Protein AF-A0A952LXT9-F1 (afdb_monomer_lite)

Radius of gyration: 22.96 Å; chains: 1; bounding box: 45×47×70 Å

Sequence (296 aa):
MQIRIALYIFITFIIVAFASNQRNTTKKRQLVHEAIIAMAEEGEADDEIFTTYNDSLEVYFGPLEISLIKNYRKSYKKLKTDQDFQEFLRNANTLKSSIAGIFQKNATKLKEEQKSLYEVKWFNEITPGMEVKIVGDGDNYNLFFDYKTLNHKANKTMGNADDEYLKLLSICYDEKSYFPTWLRKINGKQFCSLLGTGKHYEILSQMDKALENGEVFNKEIHKVKSLVMSDILFARFYYKKIPSVIGELKDIQTKINLNDEEVKLLETRINYFNHDLTSPKIQFGLEELDVLLSSR

Foldseek 3Di:
DVVVVVVVVVVVVVVVVVVVVVVVVVVVVVVLVVVLVVLLPDDDDQDVLCVVCVVLCVVQHDPSLSSLLSSLLVLLVVAAAPLSLLVSVVSVVSSQVVCQVSCLVVLVVCVVVVHDPVS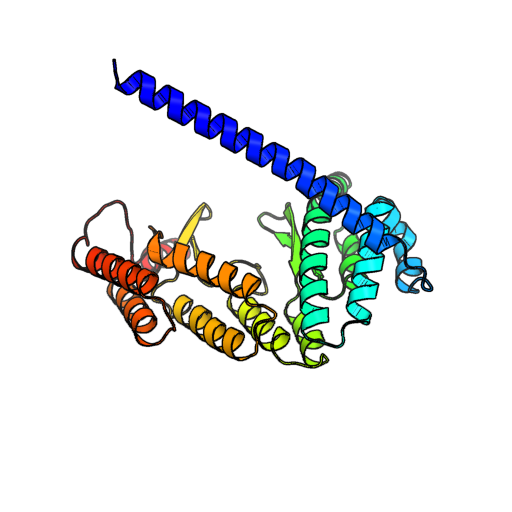CQSVCVSRPQKDWDADDPRRHIHIDGQLVRSLVSNVRHPFCLSNLVSVLLPLQAPNPHRHGPQWDDDPNPDIAGQQLVCSLVVNLVSLVVSVVRDCSCVVVSVVVVCVSLCNLQPGQEYQADLVSNLVNLVCCLPPGDDDPVSNVSSVVSSVCSVPCVPPPRHYHNCPVVVVVVVVD

Structure (mmCIF, N/CA/C/O backbone):
data_AF-A0A952LXT9-F1
#
_entry.id   AF-A0A952LXT9-F1
#
loop_
_atom_site.group_PDB
_atom_site.id
_atom_site.type_symbol
_atom_site.label_atom_id
_atom_site.label_alt_id
_atom_site.label_comp_id
_atom_site.label_asym_id
_atom_site.label_entity_id
_atom_site.label_seq_id
_atom_site.pdbx_PDB_ins_code
_atom_site.Cartn_x
_atom_site.Cartn_y
_atom_site.Cartn_z
_atom_site.occupancy
_atom_site.B_iso_or_equiv
_atom_site.auth_seq_id
_atom_site.auth_comp_id
_atom_site.auth_asym_id
_atom_site.auth_atom_id
_atom_site.pdbx_PDB_model_num
ATOM 1 N N . MET A 1 1 ? 23.219 -13.063 41.336 1.00 46.97 1 MET A N 1
ATOM 2 C CA . MET A 1 1 ? 23.976 -13.860 40.338 1.00 46.97 1 MET A CA 1
ATOM 3 C C . MET A 1 1 ? 23.116 -14.294 39.142 1.00 46.97 1 MET A C 1
ATOM 5 O O . MET A 1 1 ? 23.587 -14.190 38.020 1.00 46.97 1 MET A O 1
ATOM 9 N N . GLN A 1 2 ? 21.848 -14.679 39.338 1.00 44.12 2 GLN A N 1
ATOM 10 C CA . GLN A 1 2 ? 20.957 -15.162 38.263 1.00 44.12 2 GLN A CA 1
ATOM 11 C C . GLN A 1 2 ? 20.557 -14.113 37.198 1.00 44.12 2 GLN A C 1
ATOM 13 O O . GLN A 1 2 ? 20.409 -14.458 36.032 1.00 44.12 2 GLN A O 1
ATOM 18 N N . ILE A 1 3 ? 20.483 -12.822 37.547 1.00 41.97 3 ILE A N 1
ATOM 19 C CA . ILE A 1 3 ? 20.097 -11.750 36.600 1.00 41.97 3 ILE A CA 1
ATOM 20 C C . ILE A 1 3 ? 21.158 -11.519 35.508 1.00 41.97 3 ILE A C 1
ATOM 22 O O . ILE A 1 3 ? 20.823 -11.216 34.366 1.00 41.97 3 ILE A O 1
ATOM 26 N N . ARG A 1 4 ? 22.447 -11.715 35.820 1.00 35.94 4 ARG A N 1
ATOM 27 C CA . ARG A 1 4 ? 23.527 -11.539 34.835 1.00 35.94 4 ARG A CA 1
ATOM 28 C C . ARG A 1 4 ? 23.524 -12.657 33.789 1.00 35.94 4 ARG A C 1
ATOM 30 O O . ARG A 1 4 ? 23.747 -12.379 32.620 1.00 35.94 4 ARG A O 1
ATOM 37 N N . ILE A 1 5 ? 23.192 -13.887 34.184 1.00 44.72 5 ILE A N 1
ATOM 38 C CA . ILE A 1 5 ? 23.127 -15.046 33.279 1.00 44.72 5 ILE A CA 1
ATOM 39 C C . ILE A 1 5 ? 21.956 -14.902 32.290 1.00 44.72 5 ILE A C 1
ATOM 41 O O . ILE A 1 5 ? 22.136 -15.140 31.098 1.00 44.72 5 ILE A O 1
ATOM 45 N N . ALA A 1 6 ? 20.794 -14.413 32.741 1.00 37.84 6 ALA A N 1
ATOM 46 C CA . ALA A 1 6 ? 19.650 -14.140 31.863 1.00 37.84 6 ALA A CA 1
ATOM 47 C C . ALA A 1 6 ? 19.938 -13.029 30.830 1.00 37.84 6 ALA A C 1
ATOM 49 O O . ALA A 1 6 ? 19.543 -13.144 29.670 1.00 37.84 6 ALA A O 1
ATOM 50 N N . LEU A 1 7 ? 20.685 -11.987 31.222 1.00 33.44 7 LEU A N 1
ATOM 51 C CA . LEU A 1 7 ? 21.075 -10.894 30.326 1.00 33.44 7 LEU A CA 1
ATOM 52 C C . LEU A 1 7 ? 22.033 -11.370 29.218 1.00 33.44 7 LEU A C 1
ATOM 54 O O . LEU A 1 7 ? 21.863 -10.999 28.058 1.00 33.44 7 LEU A O 1
ATOM 58 N N . TYR A 1 8 ? 22.999 -12.235 29.548 1.00 38.16 8 TYR A N 1
ATOM 59 C CA . TYR A 1 8 ? 23.910 -12.809 28.553 1.00 38.16 8 TYR A CA 1
ATOM 60 C C . TYR A 1 8 ? 23.187 -13.740 27.572 1.00 38.16 8 TYR A C 1
ATOM 62 O O . TYR A 1 8 ? 23.453 -13.667 26.374 1.00 38.16 8 TYR A O 1
ATOM 70 N N . ILE A 1 9 ? 22.219 -14.546 28.022 1.00 42.75 9 ILE A N 1
ATOM 71 C CA . ILE A 1 9 ? 21.420 -15.405 27.128 1.00 42.75 9 ILE A CA 1
ATOM 72 C C . ILE A 1 9 ? 20.572 -14.559 26.164 1.00 42.75 9 ILE A C 1
ATOM 74 O O . ILE A 1 9 ? 20.536 -14.856 24.971 1.00 42.75 9 ILE A O 1
ATOM 78 N N . PHE A 1 10 ? 19.966 -13.466 26.639 1.00 36.50 10 PHE A N 1
ATOM 79 C CA . PHE A 1 10 ? 19.161 -12.561 25.810 1.00 36.50 10 PHE A CA 1
ATOM 80 C C . PHE A 1 10 ? 20.000 -11.817 24.757 1.00 36.50 10 PHE A C 1
ATOM 82 O O . PHE A 1 10 ? 19.618 -11.758 23.589 1.00 36.50 10 PHE A O 1
ATOM 89 N N . ILE A 1 11 ? 21.187 -11.325 25.131 1.00 40.81 11 ILE A N 1
ATOM 90 C CA . ILE A 1 11 ? 22.124 -10.683 24.193 1.00 40.81 11 ILE A CA 1
ATOM 91 C C . ILE A 1 11 ? 22.623 -11.692 23.149 1.00 40.81 11 ILE A C 1
ATOM 93 O O . ILE A 1 11 ? 22.692 -11.367 21.966 1.00 40.81 11 ILE A O 1
ATOM 97 N N . THR A 1 12 ? 22.901 -12.934 23.551 1.00 38.56 12 THR A N 1
ATOM 98 C CA . THR A 1 12 ? 23.334 -13.986 22.617 1.00 38.56 12 THR A CA 1
ATOM 99 C C . THR A 1 12 ? 22.206 -14.370 21.652 1.00 38.56 12 THR A C 1
ATOM 101 O O . THR A 1 12 ? 22.459 -14.528 20.461 1.00 38.56 12 THR A O 1
ATOM 104 N N . PHE A 1 13 ? 20.950 -14.418 22.114 1.00 39.53 13 PHE A N 1
ATOM 105 C CA . PHE A 1 13 ? 19.778 -14.615 21.252 1.00 39.53 13 PHE A CA 1
ATOM 106 C C . PHE A 1 13 ? 19.583 -13.465 20.260 1.00 39.53 13 PHE A C 1
ATOM 108 O O . PHE A 1 13 ? 19.289 -13.721 19.098 1.00 39.53 13 PHE A O 1
ATOM 115 N N . ILE A 1 14 ? 19.800 -12.212 20.676 1.00 37.03 14 ILE A N 1
ATOM 116 C CA . ILE A 1 14 ? 19.735 -11.047 19.782 1.00 37.03 14 ILE A CA 1
ATOM 117 C C . ILE A 1 14 ? 20.859 -11.096 18.747 1.00 37.03 14 ILE A C 1
ATOM 119 O O . ILE A 1 14 ? 20.594 -10.867 17.573 1.00 37.03 14 ILE A O 1
ATOM 123 N N . ILE A 1 15 ? 22.089 -11.441 19.135 1.00 36.94 15 ILE A N 1
ATOM 124 C CA . ILE A 1 15 ? 23.226 -11.537 18.206 1.00 36.94 15 ILE A CA 1
ATOM 125 C C . ILE A 1 15 ? 23.024 -12.690 17.215 1.00 36.94 15 ILE A C 1
ATOM 127 O O . ILE A 1 15 ? 23.250 -12.511 16.021 1.00 36.94 15 ILE A O 1
ATOM 131 N N . VAL A 1 16 ? 22.535 -13.849 17.668 1.00 36.00 16 VAL A N 1
ATOM 132 C CA . VAL A 1 16 ? 22.219 -14.992 16.797 1.00 36.00 16 VAL A CA 1
ATOM 133 C C . VAL A 1 16 ? 21.012 -14.692 15.904 1.00 36.00 16 VAL A C 1
ATOM 135 O O . VAL A 1 16 ? 21.048 -15.027 14.723 1.00 36.00 16 VAL A O 1
ATOM 138 N N . ALA A 1 17 ? 19.981 -14.001 16.399 1.00 32.81 17 ALA A N 1
ATOM 139 C CA . ALA A 1 17 ? 18.846 -13.550 15.594 1.00 32.81 17 ALA A CA 1
ATOM 140 C C . ALA A 1 17 ? 19.260 -12.485 14.567 1.00 32.81 17 ALA A C 1
ATOM 142 O O . ALA A 1 17 ? 18.810 -12.538 13.428 1.00 32.81 17 ALA A O 1
ATOM 143 N N . PHE A 1 18 ? 20.165 -11.568 14.919 1.00 31.03 18 PHE A N 1
ATOM 144 C CA . PHE A 1 18 ? 20.691 -10.541 14.019 1.00 31.03 18 PHE A CA 1
ATOM 145 C C . PHE A 1 18 ? 21.620 -11.143 12.953 1.00 31.03 18 PHE A C 1
ATOM 147 O O . PHE A 1 18 ? 21.490 -10.820 11.774 1.00 31.03 18 PHE A O 1
ATOM 154 N N . ALA A 1 19 ? 22.486 -12.091 13.326 1.00 35.88 19 ALA A N 1
ATOM 155 C CA . ALA A 1 19 ? 23.343 -12.836 12.400 1.00 35.88 19 ALA A CA 1
ATOM 156 C C . ALA A 1 19 ? 22.542 -13.797 11.499 1.00 35.88 19 ALA A C 1
ATOM 158 O O . ALA A 1 19 ? 22.846 -13.936 10.312 1.00 35.88 19 ALA A O 1
ATOM 159 N N . SER A 1 20 ? 21.487 -14.421 12.034 1.00 35.03 20 SER A N 1
ATOM 160 C CA . SER A 1 20 ? 20.518 -15.220 11.276 1.00 35.03 20 SER A CA 1
ATOM 161 C C . SER A 1 20 ? 19.749 -14.345 10.287 1.00 35.03 20 SER A C 1
ATOM 163 O O . SER A 1 20 ? 19.680 -14.686 9.109 1.00 35.03 20 SER A O 1
ATOM 165 N N . ASN A 1 21 ? 19.278 -13.168 10.712 1.00 35.00 21 ASN A N 1
ATOM 166 C CA . ASN A 1 21 ? 18.593 -12.205 9.852 1.00 35.00 21 ASN A CA 1
ATOM 167 C C . ASN A 1 21 ? 19.523 -11.677 8.743 1.00 35.00 21 ASN A C 1
ATOM 169 O O . ASN A 1 21 ? 19.118 -11.635 7.586 1.00 35.00 21 ASN A O 1
ATOM 173 N N . GLN A 1 22 ? 20.798 -11.389 9.039 1.00 42.12 22 GLN A N 1
ATOM 174 C CA . GLN A 1 22 ? 21.780 -11.005 8.016 1.00 42.12 22 GLN A CA 1
ATOM 175 C C . GLN A 1 22 ? 22.090 -12.137 7.023 1.00 42.12 22 GLN A C 1
ATOM 177 O O . GLN A 1 22 ? 22.068 -11.905 5.813 1.00 42.12 22 GLN A O 1
ATOM 182 N N . ARG A 1 23 ? 22.291 -13.382 7.476 1.00 42.00 23 ARG A N 1
ATOM 183 C CA . ARG A 1 23 ? 22.430 -14.536 6.561 1.00 42.00 23 ARG A CA 1
ATOM 184 C C . ARG A 1 23 ? 21.179 -14.753 5.711 1.00 42.00 23 ARG A C 1
ATOM 186 O O . ARG A 1 23 ? 21.299 -15.103 4.536 1.00 42.00 23 ARG A O 1
ATOM 193 N N . ASN A 1 24 ? 19.999 -14.494 6.274 1.00 51.81 24 ASN A N 1
ATOM 194 C CA . ASN A 1 24 ? 18.741 -14.525 5.539 1.00 51.81 24 ASN A CA 1
ATOM 195 C C . ASN A 1 24 ? 18.679 -13.401 4.497 1.00 51.81 24 ASN A C 1
ATOM 197 O O . ASN A 1 24 ? 18.196 -13.635 3.398 1.00 51.81 24 ASN A O 1
ATOM 201 N N . THR A 1 25 ? 19.233 -12.212 4.768 1.00 51.53 25 THR A N 1
ATOM 202 C CA . THR A 1 25 ? 19.305 -11.137 3.763 1.00 51.53 25 THR A CA 1
ATOM 203 C C . THR A 1 25 ? 20.234 -11.462 2.601 1.00 51.53 25 THR A C 1
ATOM 205 O O . THR A 1 25 ? 19.871 -11.161 1.470 1.00 51.53 25 THR A O 1
ATOM 208 N N . THR A 1 26 ? 21.379 -12.114 2.822 1.00 46.88 26 THR A N 1
ATOM 209 C CA . THR A 1 26 ? 22.295 -12.480 1.727 1.00 46.88 26 THR A CA 1
ATOM 210 C C . THR A 1 26 ? 21.723 -13.606 0.874 1.00 46.88 26 THR A C 1
ATOM 212 O O . THR A 1 26 ? 21.707 -13.479 -0.343 1.00 46.88 26 THR A O 1
ATOM 215 N N . LYS A 1 27 ? 21.154 -14.655 1.489 1.00 47.72 27 LYS A N 1
ATOM 216 C CA . LYS A 1 27 ? 20.441 -15.711 0.747 1.00 47.72 27 LYS A CA 1
ATOM 217 C C . LYS A 1 27 ? 19.207 -15.180 0.027 1.00 47.72 27 LYS A C 1
ATOM 219 O O . LYS A 1 27 ? 18.962 -15.558 -1.107 1.00 47.72 27 LYS A O 1
ATOM 224 N N . LYS A 1 28 ? 18.451 -14.270 0.646 1.00 49.84 28 LYS A N 1
ATOM 225 C CA . LYS A 1 28 ? 17.305 -13.616 0.006 1.00 49.84 28 LYS A CA 1
ATOM 226 C C . LYS A 1 28 ? 17.749 -12.729 -1.152 1.00 49.84 28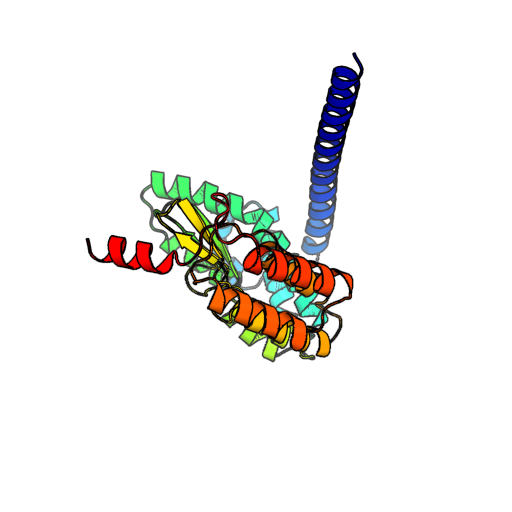 LYS A C 1
ATOM 228 O O . LYS A 1 28 ? 17.108 -12.767 -2.185 1.00 49.84 28 LYS A O 1
ATOM 233 N N . ARG A 1 29 ? 18.849 -11.979 -1.018 1.00 50.41 29 ARG A N 1
ATOM 234 C CA . ARG A 1 29 ? 19.450 -11.213 -2.122 1.00 50.41 29 ARG A CA 1
ATOM 235 C C . ARG A 1 29 ? 19.942 -12.126 -3.238 1.00 50.41 29 ARG A C 1
ATOM 237 O O . ARG A 1 29 ? 19.728 -11.787 -4.386 1.00 50.41 29 ARG A O 1
ATOM 244 N N . GLN A 1 30 ? 20.540 -13.268 -2.908 1.00 49.28 30 GLN A N 1
ATOM 245 C CA . GLN A 1 30 ? 21.018 -14.243 -3.884 1.00 49.28 30 GLN A CA 1
ATOM 246 C C . GLN A 1 30 ? 19.863 -14.929 -4.624 1.00 49.28 30 GLN A C 1
ATOM 248 O O . GLN A 1 30 ? 19.880 -14.968 -5.841 1.00 49.28 30 GLN A O 1
ATOM 253 N N . LEU A 1 31 ? 18.817 -15.371 -3.924 1.00 50.62 31 LEU A N 1
ATOM 254 C CA . LEU A 1 31 ? 17.615 -15.938 -4.548 1.00 50.62 31 LEU A CA 1
ATOM 255 C C . LEU A 1 31 ? 16.844 -14.896 -5.365 1.00 50.62 31 LEU A C 1
ATOM 257 O O . LEU A 1 31 ? 16.333 -15.204 -6.434 1.00 50.62 31 LEU A O 1
ATOM 261 N N . VAL A 1 32 ? 16.781 -13.651 -4.881 1.00 53.75 32 VAL A N 1
ATOM 262 C CA . VAL A 1 32 ? 16.247 -12.523 -5.652 1.00 53.75 32 VAL A CA 1
ATOM 263 C C . VAL A 1 32 ? 17.102 -12.298 -6.896 1.00 53.75 32 VAL A C 1
ATOM 265 O O . VAL A 1 32 ? 16.538 -12.143 -7.962 1.00 53.75 32 VAL A O 1
ATOM 268 N N . HIS A 1 33 ? 18.431 -12.351 -6.793 1.00 56.03 33 HIS A N 1
ATOM 269 C CA . HIS A 1 33 ? 19.357 -12.206 -7.917 1.00 56.03 33 HIS A CA 1
ATOM 270 C C . HIS A 1 33 ? 19.239 -13.347 -8.942 1.00 56.03 33 HIS A C 1
ATOM 272 O O . HIS A 1 33 ? 19.196 -13.080 -10.135 1.00 56.03 33 HIS A O 1
ATOM 278 N N . GLU A 1 34 ? 19.111 -14.598 -8.501 1.00 54.81 34 GLU A N 1
ATOM 279 C CA . GLU A 1 34 ? 18.914 -15.769 -9.367 1.00 54.81 34 GLU A CA 1
ATOM 280 C C . GLU A 1 34 ? 17.546 -15.727 -10.073 1.00 54.81 34 GLU A C 1
ATOM 282 O O . GLU A 1 34 ? 17.471 -15.957 -11.277 1.00 54.81 34 GLU A O 1
ATOM 287 N N . ALA A 1 35 ? 16.475 -15.339 -9.369 1.00 55.59 35 ALA A N 1
ATOM 288 C CA . ALA A 1 35 ? 15.163 -15.110 -9.980 1.00 55.59 35 ALA A CA 1
ATOM 289 C C . ALA A 1 35 ? 15.186 -13.934 -10.977 1.00 55.59 35 ALA A C 1
ATOM 291 O O . ALA A 1 35 ? 14.586 -14.007 -12.043 1.00 55.59 35 ALA A O 1
ATOM 292 N N . ILE A 1 36 ? 15.926 -12.871 -10.655 1.00 56.59 36 ILE A N 1
ATOM 293 C CA . ILE A 1 36 ? 16.160 -11.698 -11.510 1.00 56.59 36 ILE A CA 1
ATOM 294 C C . ILE A 1 36 ? 16.874 -12.084 -12.815 1.00 56.59 36 ILE A C 1
ATOM 296 O O . ILE A 1 36 ? 16.493 -11.590 -13.874 1.00 56.59 36 ILE A O 1
ATOM 300 N N . ILE A 1 37 ? 17.876 -12.968 -12.745 1.00 57.84 37 ILE A N 1
ATOM 301 C CA . ILE A 1 37 ? 18.597 -13.480 -13.919 1.00 57.84 37 ILE A CA 1
ATOM 302 C C . ILE A 1 37 ? 17.664 -14.341 -14.774 1.00 57.84 37 ILE A C 1
ATOM 304 O O . ILE A 1 37 ? 17.574 -14.115 -15.974 1.00 57.84 37 ILE A O 1
ATOM 308 N N . ALA A 1 38 ? 16.894 -15.248 -14.167 1.00 57.50 38 ALA A N 1
ATOM 309 C CA . ALA A 1 38 ? 15.938 -16.080 -14.901 1.00 57.50 38 ALA A CA 1
ATOM 310 C C . ALA A 1 38 ? 14.864 -15.251 -15.634 1.00 57.50 38 ALA A C 1
ATOM 312 O O . ALA A 1 38 ? 14.446 -15.605 -16.732 1.00 57.50 38 ALA A O 1
ATOM 313 N N . MET A 1 39 ? 14.443 -14.114 -15.066 1.00 54.22 39 MET A N 1
ATOM 314 C CA . MET A 1 39 ? 13.513 -13.197 -15.734 1.00 54.22 39 MET A CA 1
ATOM 315 C C . MET A 1 39 ? 14.140 -12.496 -16.953 1.00 54.22 39 MET A C 1
ATOM 317 O O . MET A 1 39 ? 13.410 -12.114 -17.861 1.00 54.22 39 MET A O 1
ATOM 321 N N . ALA A 1 40 ? 15.461 -12.276 -16.973 1.00 55.75 40 ALA A N 1
ATOM 322 C CA . ALA A 1 40 ? 16.197 -11.529 -18.004 1.00 55.75 40 ALA A CA 1
ATOM 323 C C . ALA A 1 40 ? 16.429 -12.288 -19.320 1.00 55.75 40 ALA A C 1
ATOM 325 O O . ALA A 1 40 ? 16.759 -11.660 -20.323 1.00 55.75 40 ALA A O 1
ATOM 326 N N . GLU A 1 41 ? 16.246 -13.608 -19.345 1.00 56.00 41 GLU A N 1
ATOM 327 C CA . GLU A 1 41 ? 16.695 -14.454 -20.461 1.00 56.00 41 GLU A CA 1
ATOM 328 C C . GLU A 1 41 ? 15.661 -14.677 -21.586 1.00 56.00 41 GLU A C 1
ATOM 330 O O . GLU A 1 41 ? 15.957 -15.359 -22.566 1.00 56.00 41 GLU A O 1
ATOM 335 N N . GLU A 1 42 ? 14.462 -14.083 -21.536 1.00 53.84 42 GLU A N 1
ATOM 336 C CA . GLU A 1 42 ? 13.468 -14.275 -22.604 1.00 53.84 42 GLU A CA 1
ATOM 337 C C . GLU A 1 42 ? 13.520 -13.202 -23.708 1.00 53.84 42 GLU A C 1
ATOM 339 O O . GLU A 1 42 ? 12.890 -12.142 -23.598 1.00 53.84 42 GLU A O 1
ATOM 344 N N . GLY A 1 43 ? 14.177 -13.535 -24.823 1.00 54.22 43 GLY A N 1
ATOM 345 C CA . GLY A 1 43 ? 14.253 -12.716 -26.037 1.00 54.22 43 GLY A CA 1
ATOM 346 C C . GLY A 1 43 ? 12.906 -12.504 -26.746 1.00 54.22 43 GLY A C 1
ATOM 347 O O . GLY A 1 43 ? 12.377 -13.399 -27.399 1.00 54.22 43 GLY A O 1
ATOM 348 N N . GLU A 1 44 ? 12.386 -11.282 -26.664 1.00 55.25 44 GLU A N 1
ATOM 349 C CA . GLU A 1 44 ? 11.412 -10.691 -27.592 1.00 55.25 44 GLU A CA 1
ATOM 350 C C . GLU A 1 44 ? 12.012 -9.383 -28.139 1.00 55.25 44 GLU A C 1
ATOM 352 O O . GLU A 1 44 ? 12.968 -8.856 -27.568 1.00 55.25 44 GLU A O 1
ATOM 357 N N . ALA A 1 45 ? 11.480 -8.868 -29.254 1.00 59.31 45 ALA A N 1
ATOM 358 C CA . ALA A 1 45 ? 11.941 -7.609 -29.839 1.00 59.31 45 ALA A CA 1
ATOM 359 C C . ALA A 1 45 ? 11.829 -6.453 -28.828 1.00 59.31 45 ALA A C 1
ATOM 361 O O . ALA A 1 45 ? 10.799 -6.304 -28.163 1.00 59.31 45 ALA A O 1
ATOM 362 N N . ASP A 1 46 ? 12.890 -5.649 -28.723 1.00 65.06 46 ASP A N 1
ATOM 363 C CA . ASP A 1 46 ? 12.940 -4.505 -27.815 1.00 65.06 46 ASP A CA 1
ATOM 364 C C . ASP A 1 46 ? 11.823 -3.507 -28.159 1.00 65.06 46 ASP A C 1
ATOM 366 O O . ASP A 1 46 ? 11.652 -3.100 -29.308 1.00 65.06 46 ASP A O 1
ATOM 370 N N . ASP A 1 47 ? 11.040 -3.126 -27.148 1.00 81.62 47 ASP A N 1
ATOM 371 C CA . ASP A 1 47 ? 10.052 -2.054 -27.262 1.00 81.62 47 ASP A CA 1
ATOM 372 C C . ASP A 1 47 ? 10.758 -0.758 -27.688 1.00 81.62 47 ASP A C 1
ATOM 374 O O . ASP A 1 47 ? 11.735 -0.369 -27.047 1.00 81.62 47 ASP A O 1
ATOM 378 N N . GLU A 1 48 ? 10.257 -0.085 -28.731 1.00 88.12 48 GLU A N 1
ATOM 379 C CA . GLU A 1 48 ? 10.841 1.148 -29.291 1.00 88.12 48 GLU A CA 1
ATOM 380 C C . GLU A 1 48 ? 11.126 2.211 -28.221 1.00 88.12 48 GLU A C 1
ATOM 382 O O . GLU A 1 48 ? 12.091 2.971 -28.331 1.00 88.12 48 GLU A O 1
ATOM 387 N N . ILE A 1 49 ? 10.343 2.224 -27.136 1.00 90.50 49 ILE A N 1
ATOM 388 C CA . ILE A 1 49 ? 10.548 3.139 -26.012 1.00 90.50 49 ILE A CA 1
ATOM 389 C C . ILE A 1 49 ? 11.930 2.982 -25.354 1.00 90.50 49 ILE A C 1
ATOM 391 O O . ILE A 1 49 ? 12.496 3.954 -24.857 1.00 90.50 49 ILE A O 1
ATOM 395 N N . PHE A 1 50 ? 12.500 1.772 -25.353 1.00 90.44 50 PHE A N 1
ATOM 396 C CA . PHE A 1 50 ? 13.834 1.522 -24.808 1.00 90.44 50 PHE A CA 1
ATOM 397 C C . PHE A 1 50 ? 14.923 2.055 -25.729 1.00 90.44 50 PHE A C 1
ATOM 399 O O . PHE A 1 50 ? 15.948 2.509 -25.234 1.00 90.44 50 PHE A O 1
ATOM 406 N N . THR A 1 51 ? 14.687 2.079 -27.042 1.00 89.56 51 THR A N 1
ATOM 407 C CA . THR A 1 51 ? 15.568 2.771 -27.987 1.00 89.56 51 THR A CA 1
ATOM 408 C C . THR A 1 51 ? 15.499 4.283 -27.781 1.00 89.56 51 THR A C 1
ATOM 410 O O . THR A 1 51 ? 16.535 4.938 -27.768 1.00 89.56 51 THR A O 1
ATOM 413 N N . THR A 1 52 ? 14.302 4.840 -27.550 1.00 91.94 52 THR A N 1
ATOM 414 C CA . THR A 1 52 ? 14.124 6.280 -27.284 1.00 91.94 52 THR A CA 1
ATOM 415 C C . THR A 1 52 ? 14.872 6.746 -26.031 1.00 91.94 52 THR A C 1
ATOM 417 O O . THR A 1 52 ? 15.448 7.831 -26.037 1.00 91.94 52 THR A O 1
ATOM 420 N N . TYR A 1 53 ? 14.893 5.935 -24.969 1.00 91.50 53 TYR A N 1
ATOM 421 C CA . TYR A 1 53 ? 15.508 6.301 -23.688 1.00 91.50 53 TYR A CA 1
ATOM 422 C C . TYR A 1 53 ? 16.816 5.563 -23.380 1.00 91.50 53 TYR A C 1
ATOM 424 O O . TYR A 1 53 ? 17.224 5.537 -22.218 1.00 91.50 53 TYR A O 1
ATOM 432 N N . ASN A 1 54 ? 17.490 4.984 -24.381 1.00 90.31 54 ASN A N 1
ATOM 433 C CA . ASN A 1 54 ? 18.690 4.170 -24.156 1.00 90.31 54 ASN A CA 1
ATOM 434 C C . ASN A 1 54 ? 19.792 4.949 -23.422 1.00 90.31 54 ASN A C 1
ATOM 436 O O . ASN A 1 54 ? 20.281 4.501 -22.389 1.00 90.31 54 ASN A O 1
ATOM 440 N N . ASP A 1 55 ? 20.091 6.165 -23.883 1.00 88.00 55 ASP A N 1
ATOM 441 C CA . ASP A 1 55 ? 21.107 7.023 -23.263 1.00 88.00 55 ASP A CA 1
ATOM 442 C C . ASP A 1 55 ? 20.755 7.346 -21.803 1.00 88.00 55 ASP A C 1
ATOM 444 O O . ASP A 1 55 ? 21.613 7.344 -20.923 1.00 88.00 55 ASP A O 1
ATOM 448 N N . SER A 1 56 ? 19.470 7.576 -21.512 1.00 88.00 56 SER A N 1
ATOM 449 C CA . SER A 1 56 ? 19.013 7.835 -20.141 1.00 88.00 56 SER A CA 1
ATOM 450 C C . SER A 1 56 ? 19.091 6.578 -19.272 1.00 88.00 56 SER A C 1
ATOM 452 O O . SER A 1 56 ? 19.431 6.658 -18.096 1.00 88.00 56 SER A O 1
ATOM 454 N N . LEU A 1 57 ? 18.824 5.399 -19.830 1.00 89.12 57 LEU A N 1
ATOM 455 C CA . LEU A 1 57 ? 18.958 4.136 -19.111 1.00 89.12 57 LEU A CA 1
ATOM 456 C C . LEU A 1 57 ? 20.411 3.856 -18.735 1.00 89.12 57 LEU A C 1
ATOM 458 O O . LEU A 1 57 ? 20.681 3.596 -17.566 1.00 89.12 57 LEU A O 1
ATOM 462 N N . GLU A 1 58 ? 21.336 3.975 -19.684 1.00 89.19 58 GLU A N 1
ATOM 463 C CA . GLU A 1 58 ? 22.764 3.710 -19.468 1.00 89.19 58 GLU A CA 1
ATOM 464 C C . GLU A 1 58 ? 23.423 4.713 -18.509 1.00 89.19 58 GLU A C 1
ATOM 466 O O . GLU A 1 58 ? 24.355 4.363 -17.783 1.00 89.19 58 GLU A O 1
ATOM 471 N N . VAL A 1 59 ? 22.921 5.953 -18.447 1.00 84.50 59 VAL A N 1
ATOM 472 C CA . VAL A 1 59 ? 23.399 6.960 -17.485 1.00 84.50 59 VAL A CA 1
ATOM 473 C C . VAL A 1 59 ? 23.013 6.607 -16.046 1.00 84.50 59 VAL A C 1
ATOM 475 O O . VAL A 1 59 ? 23.797 6.851 -15.124 1.00 84.50 59 VAL A O 1
ATOM 478 N N . TYR A 1 60 ? 21.811 6.066 -15.829 1.00 84.06 60 TYR A N 1
ATOM 479 C CA . TYR A 1 60 ? 21.271 5.860 -14.483 1.00 84.06 60 TYR A CA 1
ATOM 480 C C . TYR A 1 60 ? 21.458 4.432 -13.964 1.00 84.06 60 TYR A C 1
ATOM 482 O O . TYR A 1 60 ? 21.590 4.254 -12.750 1.00 84.06 60 TYR A O 1
ATOM 490 N N . PHE A 1 61 ? 21.470 3.431 -14.843 1.00 88.44 61 PHE A N 1
ATOM 491 C CA . PHE A 1 61 ? 21.300 2.023 -14.495 1.00 88.44 61 PHE A CA 1
ATOM 492 C C . PHE A 1 61 ? 22.396 1.140 -15.094 1.00 88.44 61 PHE A C 1
ATOM 494 O O . PHE A 1 61 ? 22.896 1.389 -16.187 1.00 88.44 61 PHE A O 1
ATOM 501 N N . GLY A 1 62 ? 22.759 0.074 -14.375 1.00 88.94 62 GLY A N 1
ATOM 502 C CA . GLY A 1 62 ? 23.618 -0.970 -14.916 1.00 88.94 62 GLY A CA 1
ATOM 503 C C . GLY A 1 62 ? 22.838 -1.929 -15.827 1.00 88.94 62 GLY A C 1
ATOM 504 O O . GLY A 1 62 ? 21.603 -1.928 -15.827 1.00 88.94 62 GLY A O 1
ATOM 505 N N . PRO A 1 63 ? 23.537 -2.806 -16.574 1.00 88.19 63 PRO A N 1
ATOM 506 C CA . PRO A 1 63 ? 22.898 -3.761 -17.484 1.00 88.19 63 PRO A CA 1
ATOM 507 C C . PRO A 1 63 ? 21.828 -4.631 -16.812 1.00 88.19 63 PRO A C 1
ATOM 509 O O . PRO A 1 63 ? 20.791 -4.922 -17.408 1.00 88.19 63 PRO A O 1
ATOM 512 N N . LEU A 1 64 ? 22.054 -5.009 -15.550 1.00 86.44 64 LEU A N 1
ATOM 513 C CA . LEU A 1 64 ? 21.115 -5.810 -14.772 1.00 86.44 64 LEU A CA 1
ATOM 514 C C . LEU A 1 64 ? 19.803 -5.061 -14.518 1.00 86.44 64 LEU A C 1
ATOM 516 O O . LEU A 1 64 ? 18.723 -5.601 -14.749 1.00 86.44 64 LEU A O 1
ATOM 520 N N . GLU A 1 65 ? 19.879 -3.817 -14.047 1.00 89.50 65 GLU A N 1
ATOM 521 C CA . GLU A 1 65 ? 18.692 -3.017 -13.763 1.00 89.50 65 GLU A CA 1
ATOM 522 C C . GLU A 1 65 ? 17.923 -2.669 -15.036 1.00 89.50 65 GLU A C 1
ATOM 524 O O . GLU A 1 65 ? 16.696 -2.746 -15.035 1.00 89.50 65 GLU A O 1
ATOM 529 N N . ILE A 1 66 ? 18.627 -2.367 -16.132 1.00 91.38 66 ILE A N 1
ATOM 530 C CA . ILE A 1 66 ? 18.006 -2.153 -17.447 1.00 91.38 66 ILE A CA 1
ATOM 531 C C . ILE A 1 66 ? 17.225 -3.399 -17.865 1.00 91.38 66 ILE A C 1
ATOM 533 O O . ILE A 1 66 ? 16.058 -3.295 -18.246 1.00 91.38 66 ILE A O 1
ATOM 537 N N . SER A 1 67 ? 17.823 -4.585 -17.736 1.00 89.12 67 SER A N 1
ATOM 538 C CA . SER A 1 67 ? 17.132 -5.835 -18.048 1.00 89.12 67 SER A CA 1
ATOM 539 C C . SER A 1 67 ? 15.887 -6.036 -17.184 1.00 89.12 67 SER A C 1
ATOM 541 O O . SER A 1 67 ? 14.844 -6.452 -17.685 1.00 89.12 67 SER A O 1
ATOM 543 N N . LEU A 1 68 ? 15.953 -5.706 -15.894 1.00 89.19 68 LEU A N 1
ATOM 544 C CA . LEU A 1 68 ? 14.801 -5.825 -15.004 1.00 89.19 68 LEU A CA 1
ATOM 545 C C . LEU A 1 68 ? 13.675 -4.850 -15.333 1.00 89.19 68 LEU A C 1
ATOM 547 O O . LEU A 1 68 ? 12.503 -5.214 -15.244 1.00 89.19 68 LEU A O 1
ATOM 551 N N . ILE A 1 69 ? 14.015 -3.631 -15.737 1.00 93.25 69 ILE A N 1
ATOM 552 C CA . ILE A 1 69 ? 13.054 -2.636 -16.213 1.00 93.25 69 ILE A CA 1
ATOM 553 C C . ILE A 1 69 ? 12.378 -3.130 -17.503 1.00 93.25 69 ILE A C 1
ATOM 555 O O . ILE A 1 69 ? 11.152 -3.046 -17.628 1.00 93.25 69 ILE A O 1
ATOM 559 N N . LYS A 1 70 ? 13.148 -3.695 -18.445 1.00 92.69 70 LYS A N 1
ATOM 560 C CA . LYS A 1 70 ? 12.606 -4.311 -19.668 1.00 92.69 70 LYS A CA 1
ATOM 561 C C . LYS A 1 70 ? 11.619 -5.429 -19.337 1.00 92.69 70 LYS A C 1
ATOM 563 O O . LYS A 1 70 ? 10.492 -5.423 -19.837 1.00 92.69 70 LYS A O 1
ATOM 568 N N . ASN A 1 71 ? 11.991 -6.319 -18.418 1.00 90.56 71 ASN A N 1
ATOM 569 C CA . ASN A 1 71 ? 11.125 -7.406 -17.963 1.00 90.56 71 ASN A CA 1
ATOM 570 C C . ASN A 1 71 ? 9.857 -6.902 -17.290 1.00 90.56 71 ASN A C 1
ATOM 572 O O . ASN A 1 71 ? 8.774 -7.388 -17.598 1.00 90.56 71 ASN A O 1
ATOM 576 N N . TYR A 1 72 ? 9.964 -5.898 -16.418 1.00 94.56 72 TYR A N 1
ATOM 577 C CA . TYR A 1 72 ? 8.803 -5.272 -15.792 1.00 94.56 72 TYR A CA 1
ATOM 578 C C . TYR A 1 72 ? 7.792 -4.808 -16.840 1.00 94.56 72 TYR A C 1
ATOM 580 O O . TYR A 1 72 ? 6.607 -5.139 -16.759 1.00 94.56 72 TYR A O 1
ATOM 588 N N . ARG A 1 73 ? 8.263 -4.092 -17.866 1.00 94.19 73 ARG A N 1
ATOM 589 C CA . ARG A 1 73 ? 7.400 -3.594 -18.937 1.00 94.19 73 ARG A CA 1
ATOM 590 C C . ARG A 1 73 ? 6.795 -4.731 -19.762 1.00 94.19 73 ARG A C 1
ATOM 592 O O . ARG A 1 73 ? 5.610 -4.681 -20.096 1.00 94.19 73 ARG A O 1
ATOM 599 N N . LYS A 1 74 ? 7.581 -5.766 -20.065 1.00 92.12 74 LYS A N 1
ATOM 600 C CA . LYS A 1 74 ? 7.118 -6.975 -20.760 1.00 92.12 74 LYS A CA 1
ATOM 601 C C . LYS A 1 74 ? 6.003 -7.667 -19.970 1.00 92.12 74 LYS A C 1
ATOM 603 O O . LYS A 1 74 ? 4.923 -7.893 -20.516 1.00 92.12 74 LYS A O 1
ATOM 608 N N . SER A 1 75 ? 6.218 -7.925 -18.680 1.00 93.31 75 SER A N 1
ATOM 609 C CA . SER A 1 75 ? 5.220 -8.518 -17.784 1.00 93.31 75 SER A CA 1
ATOM 610 C C . SER A 1 75 ? 3.957 -7.662 -17.707 1.00 93.31 75 SER A C 1
ATOM 612 O O . SER A 1 75 ? 2.863 -8.196 -17.852 1.00 93.31 75 SER A O 1
ATOM 614 N N . TYR A 1 76 ? 4.089 -6.335 -17.594 1.00 95.56 76 TYR A N 1
ATOM 615 C CA . TYR A 1 76 ? 2.945 -5.417 -17.579 1.00 95.56 76 TYR A CA 1
ATOM 616 C C . TYR A 1 76 ? 2.067 -5.543 -18.835 1.00 95.56 76 TYR A C 1
ATOM 618 O O . TYR A 1 76 ? 0.836 -5.563 -18.753 1.00 95.56 76 TYR A O 1
ATOM 626 N N . LYS A 1 77 ? 2.675 -5.666 -20.022 1.00 93.94 77 LYS A N 1
ATOM 627 C CA . LYS A 1 77 ? 1.927 -5.865 -21.275 1.00 93.94 77 LYS A CA 1
ATOM 628 C C . LYS A 1 77 ? 1.209 -7.215 -21.319 1.00 93.94 77 LYS A C 1
ATOM 630 O O . LYS A 1 77 ? 0.108 -7.280 -21.863 1.00 93.94 77 LYS A O 1
ATOM 635 N N . LYS A 1 78 ? 1.810 -8.260 -20.741 1.00 94.19 78 LYS A N 1
ATOM 636 C CA . LYS A 1 78 ? 1.311 -9.645 -20.772 1.00 94.19 78 LYS A CA 1
ATOM 637 C C . LYS A 1 78 ? 0.210 -9.955 -19.752 1.00 94.19 78 LYS A C 1
ATOM 639 O O . LYS A 1 78 ? -0.381 -11.022 -19.857 1.00 94.19 78 LYS A O 1
ATOM 644 N N . LEU A 1 79 ? -0.095 -9.040 -18.831 1.00 96.75 79 LEU A N 1
ATOM 645 C CA . LEU A 1 79 ? -1.169 -9.189 -17.840 1.00 96.75 79 LEU A CA 1
ATOM 646 C C . LEU A 1 79 ? -2.524 -9.505 -18.486 1.00 96.75 79 LEU A C 1
ATOM 648 O O . LEU A 1 79 ? -3.047 -8.675 -19.243 1.00 96.75 79 LEU A O 1
ATOM 652 N N . LYS A 1 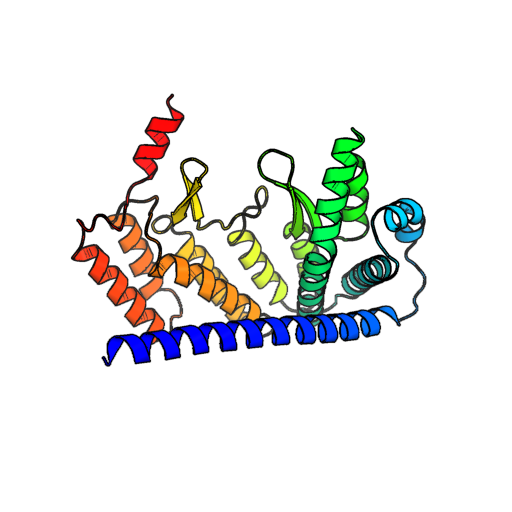80 ? -3.084 -10.674 -18.152 1.00 97.12 80 LYS A N 1
ATOM 653 C CA . LYS A 1 80 ? -4.395 -11.142 -18.623 1.00 97.12 80 LYS A CA 1
ATOM 654 C C . LYS A 1 80 ? -5.316 -11.595 -17.497 1.00 97.12 80 LYS A C 1
ATOM 656 O O . LYS A 1 80 ? -6.521 -11.547 -17.696 1.00 97.12 80 LYS A O 1
ATOM 661 N N . THR A 1 81 ? -4.784 -12.030 -16.362 1.00 97.94 81 THR A N 1
ATOM 662 C CA . THR A 1 81 ? -5.544 -12.539 -15.209 1.00 97.94 81 THR A CA 1
ATOM 663 C C . THR A 1 81 ? -5.154 -11.823 -13.919 1.00 97.94 81 THR A C 1
ATOM 665 O O . THR A 1 81 ? -4.091 -11.199 -13.849 1.00 97.94 81 THR A O 1
ATOM 668 N N . ASP A 1 82 ? -5.984 -11.942 -12.886 1.00 97.25 82 ASP A N 1
ATOM 669 C CA . ASP A 1 82 ? -5.650 -11.480 -11.537 1.00 97.25 82 ASP A CA 1
ATOM 670 C C . ASP A 1 82 ? -4.424 -12.214 -10.945 1.00 97.25 82 ASP A C 1
ATOM 672 O O . ASP A 1 82 ? -3.633 -11.597 -10.225 1.00 97.25 82 ASP A O 1
ATOM 676 N N . GLN A 1 83 ? -4.179 -13.484 -11.308 1.00 96.94 83 GLN A N 1
ATOM 677 C CA . GLN A 1 83 ? -2.943 -14.195 -10.942 1.00 96.94 83 GLN A CA 1
ATOM 678 C C . GLN A 1 83 ? -1.708 -13.586 -11.617 1.00 96.94 83 GLN A C 1
ATOM 680 O O . GLN A 1 83 ? -0.712 -13.329 -10.932 1.00 96.94 83 GLN A O 1
ATOM 685 N N . ASP A 1 84 ? -1.777 -13.294 -12.924 1.00 96.50 84 ASP A N 1
ATOM 686 C CA . ASP A 1 84 ? -0.688 -12.602 -13.631 1.00 96.50 84 ASP A CA 1
ATOM 687 C C . ASP A 1 84 ? -0.408 -11.250 -12.964 1.00 96.50 84 ASP A C 1
ATOM 689 O O . ASP A 1 84 ? 0.746 -10.859 -12.777 1.00 96.50 84 ASP A O 1
ATOM 693 N N . PHE A 1 85 ? -1.474 -10.535 -12.582 1.00 97.94 85 PHE A N 1
ATOM 694 C CA . PHE A 1 85 ? -1.376 -9.234 -11.930 1.00 97.94 85 PHE A CA 1
ATOM 695 C C . PHE A 1 85 ? -0.684 -9.335 -10.573 1.00 97.94 85 PHE A C 1
ATOM 697 O O . PHE A 1 85 ? 0.184 -8.518 -10.251 1.00 97.94 85 PHE A O 1
ATOM 704 N N . GLN A 1 86 ? -1.021 -10.348 -9.776 1.00 97.12 86 GLN A N 1
ATOM 705 C CA . GLN A 1 86 ? -0.376 -10.573 -8.492 1.00 97.12 86 GLN A CA 1
ATOM 706 C C . GLN A 1 86 ? 1.121 -10.846 -8.645 1.00 97.12 86 GLN A C 1
ATOM 708 O O . GLN A 1 86 ? 1.937 -10.247 -7.933 1.00 97.12 86 GLN A O 1
ATOM 713 N N . GLU A 1 87 ? 1.491 -11.762 -9.540 1.00 95.50 87 GLU A N 1
ATOM 714 C CA . GLU A 1 87 ? 2.890 -12.098 -9.783 1.00 95.50 87 GLU A CA 1
ATOM 715 C C . GLU A 1 87 ? 3.660 -10.867 -10.266 1.00 95.50 87 GLU A C 1
ATOM 717 O O . GLU A 1 87 ? 4.701 -10.511 -9.701 1.00 95.50 87 GLU A O 1
ATOM 722 N N . PHE A 1 88 ? 3.089 -10.147 -11.232 1.00 96.44 88 PHE A N 1
ATOM 723 C CA . PHE A 1 88 ? 3.620 -8.878 -11.698 1.00 96.44 88 PHE A CA 1
ATOM 724 C C . PHE A 1 88 ? 3.834 -7.895 -10.549 1.00 96.44 88 PHE A C 1
ATOM 726 O O . PHE A 1 88 ? 4.923 -7.341 -10.432 1.00 96.44 88 PHE A O 1
ATOM 733 N N . LEU A 1 89 ? 2.855 -7.692 -9.665 1.00 96.00 89 LEU A N 1
ATOM 734 C CA . LEU A 1 89 ? 2.967 -6.716 -8.584 1.00 96.00 89 LEU A CA 1
ATOM 735 C C . LEU A 1 89 ? 4.017 -7.120 -7.533 1.00 96.00 89 LEU A C 1
ATOM 737 O O . LEU A 1 89 ? 4.689 -6.262 -6.949 1.00 96.00 89 LEU A O 1
ATOM 741 N N . ARG A 1 90 ? 4.211 -8.422 -7.294 1.00 93.62 90 ARG A N 1
ATOM 742 C CA . ARG A 1 90 ? 5.300 -8.937 -6.443 1.00 93.62 90 ARG A CA 1
ATOM 743 C C . ARG A 1 90 ? 6.670 -8.662 -7.063 1.00 93.62 90 ARG A C 1
ATOM 745 O O . ARG A 1 90 ? 7.569 -8.166 -6.374 1.00 93.62 90 ARG A O 1
ATOM 752 N N . ASN A 1 91 ? 6.809 -8.915 -8.360 1.00 91.50 91 ASN A N 1
ATOM 753 C CA . ASN A 1 91 ? 8.031 -8.636 -9.112 1.00 91.50 91 ASN A CA 1
ATOM 754 C C . ASN A 1 91 ? 8.299 -7.126 -9.200 1.00 91.50 91 ASN A C 1
ATOM 756 O O . ASN A 1 91 ? 9.416 -6.675 -8.959 1.00 91.50 91 ASN A O 1
ATOM 760 N N . ALA A 1 92 ? 7.254 -6.328 -9.404 1.00 94.81 92 ALA A N 1
ATOM 761 C CA . ALA A 1 92 ? 7.285 -4.873 -9.393 1.00 94.81 92 ALA A CA 1
ATOM 762 C C . ALA A 1 92 ? 7.781 -4.313 -8.053 1.00 94.81 92 ALA A C 1
ATOM 764 O O . ALA A 1 92 ? 8.645 -3.442 -8.024 1.00 94.81 92 ALA A O 1
ATOM 765 N N . ASN A 1 93 ? 7.287 -4.840 -6.928 1.00 91.81 93 ASN A N 1
ATOM 766 C CA . ASN A 1 93 ? 7.767 -4.467 -5.593 1.00 91.81 93 ASN A CA 1
ATOM 767 C C . ASN A 1 93 ? 9.252 -4.792 -5.393 1.00 91.81 93 ASN A C 1
ATOM 769 O O . ASN A 1 93 ? 9.979 -4.039 -4.736 1.00 91.81 93 ASN A O 1
ATOM 773 N N . THR A 1 94 ? 9.699 -5.913 -5.958 1.00 89.19 94 THR A N 1
ATOM 774 C CA . THR A 1 94 ? 11.102 -6.326 -5.911 1.00 89.19 94 THR A CA 1
ATOM 775 C C . THR A 1 94 ? 11.961 -5.372 -6.735 1.00 89.19 94 THR A C 1
ATOM 777 O O . THR A 1 94 ? 12.912 -4.818 -6.190 1.00 89.19 94 THR A O 1
ATOM 780 N N . LEU A 1 95 ? 11.573 -5.088 -7.985 1.00 90.88 95 LEU A N 1
ATOM 781 C CA . LEU A 1 95 ? 12.232 -4.098 -8.842 1.00 90.88 95 LEU A CA 1
ATOM 782 C C . LEU A 1 95 ? 12.334 -2.747 -8.136 1.00 90.88 95 LEU A C 1
ATOM 784 O O . LEU A 1 95 ? 13.438 -2.244 -7.945 1.00 90.88 95 LEU A O 1
ATOM 788 N N . LYS A 1 96 ? 11.198 -2.210 -7.677 1.00 92.44 96 LYS A N 1
ATOM 789 C CA . LYS A 1 96 ? 11.105 -0.948 -6.939 1.00 92.44 96 LYS A CA 1
ATOM 790 C C . LYS A 1 96 ? 12.132 -0.881 -5.806 1.00 92.44 96 LYS A C 1
ATOM 792 O O . LYS A 1 96 ? 12.850 0.104 -5.680 1.00 92.44 96 LYS A O 1
ATOM 797 N N . SER A 1 97 ? 12.219 -1.939 -4.999 1.00 88.38 97 SER A N 1
ATOM 798 C CA . SER A 1 97 ? 13.151 -2.015 -3.867 1.00 88.38 97 SER A CA 1
ATOM 799 C C . SER A 1 97 ? 14.616 -2.083 -4.313 1.00 88.38 97 SER A C 1
ATOM 801 O O . SER A 1 97 ? 15.476 -1.506 -3.650 1.00 88.38 97 SER A O 1
ATOM 803 N N . SER A 1 98 ? 14.901 -2.763 -5.426 1.00 86.88 98 SER A N 1
ATOM 804 C CA . SER A 1 98 ? 16.250 -2.893 -5.988 1.00 86.88 98 SER A CA 1
ATOM 805 C C . SER A 1 98 ? 16.775 -1.578 -6.567 1.00 86.88 98 SER A C 1
ATOM 807 O O . SER A 1 98 ? 17.945 -1.259 -6.375 1.00 86.88 98 SER A O 1
ATOM 809 N N . ILE A 1 99 ? 15.922 -0.788 -7.230 1.00 89.25 99 ILE A N 1
ATOM 810 C CA . ILE A 1 99 ? 16.356 0.428 -7.941 1.00 89.25 99 ILE A CA 1
ATOM 811 C C . ILE A 1 99 ? 16.102 1.732 -7.169 1.00 89.25 99 ILE A C 1
ATOM 813 O O . ILE A 1 99 ? 16.645 2.769 -7.542 1.00 89.25 99 ILE A O 1
ATOM 817 N N . ALA A 1 100 ? 15.339 1.716 -6.068 1.00 86.12 100 ALA A N 1
ATOM 818 C CA . ALA A 1 100 ? 15.085 2.921 -5.265 1.00 86.12 100 ALA A CA 1
ATOM 819 C C . ALA A 1 100 ? 16.381 3.604 -4.787 1.00 86.12 100 ALA A C 1
ATOM 821 O O . ALA A 1 100 ? 16.499 4.828 -4.836 1.00 86.12 100 ALA A O 1
ATOM 822 N N . GLY A 1 101 ? 17.388 2.818 -4.386 1.00 84.31 101 GLY A N 1
ATOM 823 C CA . GLY A 1 101 ? 18.688 3.354 -3.968 1.00 84.31 101 GLY A CA 1
ATOM 824 C C . GLY A 1 101 ? 19.470 4.029 -5.100 1.00 84.31 101 GLY A C 1
ATOM 825 O O . GLY A 1 101 ? 20.256 4.939 -4.842 1.00 84.31 101 GLY A O 1
ATOM 826 N N . ILE A 1 102 ? 19.233 3.621 -6.350 1.00 86.88 102 ILE A N 1
ATOM 827 C CA . ILE A 1 102 ? 19.880 4.197 -7.535 1.00 86.88 102 ILE A CA 1
ATOM 828 C C . ILE A 1 102 ? 19.330 5.595 -7.796 1.00 86.88 102 ILE A C 1
ATOM 830 O O . ILE A 1 102 ? 20.109 6.532 -7.963 1.00 86.88 102 ILE A O 1
ATOM 834 N N . PHE A 1 103 ? 18.005 5.761 -7.734 1.00 81.94 103 PHE A N 1
ATOM 835 C CA . PHE A 1 103 ? 17.387 7.082 -7.833 1.00 81.94 103 PHE A CA 1
ATOM 836 C C . PHE A 1 103 ? 17.876 8.020 -6.740 1.00 81.94 103 PHE A C 1
ATOM 838 O O . PHE A 1 103 ? 18.263 9.139 -7.052 1.00 81.94 103 PHE A O 1
ATOM 845 N N . GLN A 1 104 ? 17.942 7.561 -5.487 1.00 81.38 104 GLN A N 1
ATOM 846 C CA . GLN A 1 104 ? 18.444 8.394 -4.393 1.00 81.38 104 GLN A CA 1
ATOM 847 C C . GLN A 1 104 ? 19.912 8.802 -4.595 1.00 81.38 104 GLN A C 1
ATOM 849 O O . GLN A 1 104 ? 20.274 9.944 -4.328 1.00 81.38 104 GLN A O 1
ATOM 854 N N . LYS A 1 105 ? 20.764 7.894 -5.085 1.00 84.31 105 LYS A N 1
ATOM 855 C CA . LYS A 1 105 ? 22.175 8.194 -5.366 1.00 84.31 105 LYS A CA 1
ATOM 856 C C . LYS A 1 105 ? 22.326 9.201 -6.511 1.00 84.31 105 LYS A C 1
ATOM 858 O O . LYS A 1 105 ? 23.083 10.162 -6.391 1.00 84.31 105 LYS A O 1
ATOM 863 N N . ASN A 1 106 ? 21.612 8.983 -7.613 1.00 79.62 106 ASN A N 1
ATOM 864 C CA . ASN A 1 106 ? 21.697 9.842 -8.793 1.00 79.62 106 ASN A CA 1
ATOM 865 C C . ASN A 1 106 ? 21.054 11.210 -8.543 1.00 79.62 106 ASN A C 1
ATOM 867 O O . ASN A 1 106 ? 21.579 12.217 -8.995 1.00 79.62 106 ASN A O 1
ATOM 871 N N . ALA A 1 107 ? 19.996 11.270 -7.742 1.00 74.38 107 ALA A N 1
ATOM 872 C CA . ALA A 1 107 ? 19.402 12.507 -7.256 1.00 74.38 107 ALA A CA 1
ATOM 873 C C . ALA A 1 107 ? 20.399 13.434 -6.552 1.00 74.38 107 ALA A C 1
ATOM 875 O O . ALA A 1 107 ? 20.442 14.629 -6.845 1.00 74.38 107 ALA A O 1
ATOM 876 N N . THR A 1 108 ? 21.212 12.891 -5.640 1.00 76.94 108 THR A N 1
ATOM 877 C CA . 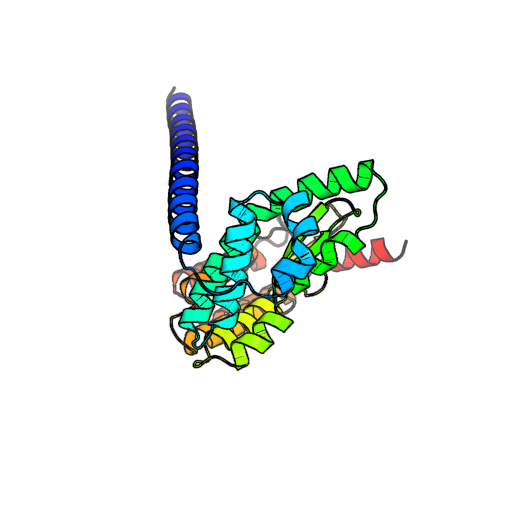THR A 1 108 ? 22.262 13.661 -4.960 1.00 76.94 108 THR A CA 1
ATOM 878 C C . THR A 1 108 ? 23.252 14.235 -5.971 1.00 76.94 108 THR A C 1
ATOM 880 O O . THR A 1 108 ? 23.534 15.429 -5.935 1.00 76.94 108 THR A O 1
ATOM 883 N N . LYS A 1 109 ? 23.688 13.419 -6.938 1.00 77.94 109 LYS A N 1
ATOM 884 C CA . LYS A 1 109 ? 24.595 13.846 -8.010 1.00 77.94 109 LYS A CA 1
ATOM 885 C C . LYS A 1 109 ? 23.987 14.940 -8.903 1.00 77.94 109 LYS A C 1
ATOM 887 O O . LYS A 1 109 ? 24.634 15.944 -9.165 1.00 77.94 109 LYS A O 1
ATOM 892 N N . LEU A 1 110 ? 22.738 14.790 -9.346 1.00 70.00 110 LEU A N 1
ATOM 893 C CA . LEU A 1 110 ? 22.062 15.791 -10.188 1.00 70.00 110 LEU A CA 1
ATOM 894 C C . LEU A 1 110 ? 21.894 17.129 -9.467 1.00 70.00 110 LEU A C 1
ATOM 896 O O . LEU A 1 110 ? 22.022 18.182 -10.088 1.00 70.00 110 LEU A O 1
ATOM 900 N N . LYS A 1 111 ? 21.643 17.090 -8.153 1.00 71.81 111 LYS A N 1
ATOM 901 C CA . LYS A 1 111 ? 21.587 18.290 -7.315 1.00 71.81 111 LYS A CA 1
ATOM 902 C C . LYS A 1 111 ? 22.949 18.984 -7.236 1.00 71.81 111 LYS A C 1
ATOM 904 O O . LYS A 1 111 ? 23.003 20.202 -7.385 1.00 71.81 111 LYS A O 1
ATOM 909 N N . GLU A 1 112 ? 24.032 18.232 -7.037 1.00 77.62 112 GLU A N 1
ATOM 910 C CA . GLU A 1 112 ? 25.407 18.762 -7.068 1.00 77.62 112 GLU A CA 1
ATOM 911 C C . GLU A 1 112 ? 25.743 19.393 -8.429 1.00 77.62 112 GLU A C 1
ATOM 913 O O . GLU A 1 112 ? 26.390 20.438 -8.490 1.00 77.62 112 GLU A O 1
ATOM 918 N N . GLU A 1 113 ? 25.237 18.807 -9.516 1.00 76.06 113 GLU A N 1
ATOM 919 C CA . GLU A 1 113 ? 25.396 19.299 -10.889 1.00 76.06 113 GLU A CA 1
ATOM 920 C C . GLU A 1 113 ? 24.394 20.406 -11.285 1.00 76.06 113 GLU A C 1
ATOM 922 O O . GLU A 1 113 ? 24.436 20.880 -12.419 1.00 76.06 113 GLU A O 1
ATOM 927 N N . GLN A 1 114 ? 23.498 20.829 -10.383 1.00 70.94 114 GLN A N 1
ATOM 928 C CA . GLN A 1 114 ? 22.431 21.817 -10.633 1.00 70.94 114 GLN A CA 1
ATOM 929 C C . GLN A 1 114 ? 21.512 21.474 -11.829 1.00 70.94 114 GLN A C 1
ATOM 931 O O . GLN A 1 114 ? 20.957 22.366 -12.475 1.00 70.94 114 GLN A O 1
ATOM 936 N N . LYS A 1 115 ? 21.327 20.183 -12.132 1.00 66.94 115 LYS A N 1
ATOM 937 C CA . LYS A 1 115 ? 20.468 19.703 -13.227 1.00 66.94 115 LYS A CA 1
ATOM 938 C C . LYS A 1 115 ? 19.017 19.517 -12.790 1.00 66.94 115 LYS A C 1
ATOM 940 O O . LYS A 1 115 ? 18.717 19.273 -11.622 1.00 66.94 115 LYS A O 1
ATOM 945 N N . SER A 1 116 ? 18.096 19.655 -13.746 1.00 59.69 116 SER A N 1
ATOM 946 C CA . SER A 1 116 ? 16.655 19.640 -13.483 1.00 59.69 116 SER A CA 1
ATOM 947 C C . SER A 1 116 ? 16.059 18.231 -13.464 1.00 59.69 116 SER A C 1
ATOM 949 O O . SER A 1 116 ? 16.314 17.408 -14.334 1.00 59.69 116 SER A O 1
ATOM 951 N N . LEU A 1 117 ? 15.136 18.009 -12.529 1.00 58.94 117 LEU A N 1
ATOM 952 C CA . LEU A 1 117 ? 14.354 16.781 -12.349 1.00 58.94 117 LEU A CA 1
ATOM 953 C C . LEU A 1 117 ? 13.445 16.373 -13.521 1.00 58.94 117 LEU A C 1
ATOM 955 O O . LEU A 1 117 ? 12.907 15.265 -13.503 1.00 58.94 117 LEU A O 1
ATOM 959 N N . TYR A 1 118 ? 13.232 17.226 -14.533 1.00 60.56 118 TYR A N 1
ATOM 960 C CA . TYR A 1 118 ? 12.523 16.801 -15.753 1.00 60.56 118 TYR A CA 1
ATOM 961 C C . TYR A 1 118 ? 13.200 15.587 -16.408 1.00 60.56 118 TYR A C 1
ATOM 963 O O . TYR A 1 118 ? 12.522 14.791 -17.055 1.00 60.56 118 TYR A O 1
ATOM 971 N N . GLU A 1 119 ? 14.494 15.400 -16.145 1.00 64.81 119 GLU A N 1
ATOM 972 C CA . GLU A 1 119 ? 15.303 14.284 -16.620 1.00 64.81 119 GLU A CA 1
ATOM 973 C C . GLU A 1 119 ? 14.902 12.905 -16.082 1.00 64.81 119 GLU A C 1
ATOM 975 O O . GLU A 1 119 ? 15.513 11.946 -16.518 1.00 64.81 119 GLU A O 1
ATOM 980 N N . VAL A 1 120 ? 13.918 12.744 -15.181 1.00 76.94 120 VAL A N 1
ATOM 981 C CA . VAL A 1 120 ? 13.457 11.400 -14.745 1.00 76.94 120 VAL A CA 1
ATOM 982 C C . VAL A 1 120 ? 12.007 11.080 -15.106 1.00 76.94 120 VAL A C 1
ATOM 984 O O . VAL A 1 120 ? 11.547 9.971 -14.849 1.00 76.94 120 VAL A O 1
ATOM 987 N N . LYS A 1 121 ? 11.273 12.003 -15.745 1.00 81.50 121 LYS A N 1
ATOM 988 C CA . LYS A 1 121 ? 9.870 11.758 -16.142 1.00 81.50 121 LYS A CA 1
ATOM 989 C C . LYS A 1 121 ? 9.723 10.621 -17.151 1.00 81.50 121 LYS A C 1
ATOM 991 O O . LYS A 1 121 ? 8.746 9.882 -17.080 1.00 81.50 121 LYS A O 1
ATOM 996 N N . TRP A 1 122 ? 10.715 10.451 -18.023 1.00 87.81 122 TRP A N 1
ATOM 997 C CA . TRP A 1 122 ? 10.780 9.341 -18.976 1.00 87.81 122 TRP A CA 1
ATOM 998 C C . TRP A 1 122 ? 10.689 7.971 -18.293 1.00 87.81 122 TRP A C 1
ATOM 1000 O O . TRP A 1 122 ? 10.168 7.022 -18.875 1.00 87.81 122 TRP A O 1
ATOM 1010 N N . PHE A 1 123 ? 11.144 7.865 -17.036 1.00 89.88 123 PHE A N 1
ATOM 1011 C CA . PHE A 1 123 ? 11.079 6.620 -16.282 1.00 89.88 123 PHE A CA 1
ATOM 1012 C C . PHE A 1 123 ? 9.633 6.148 -16.085 1.00 89.88 123 PHE A C 1
ATOM 1014 O O . PHE A 1 123 ? 9.345 4.955 -16.166 1.00 89.88 123 PHE A O 1
ATOM 1021 N N . ASN A 1 124 ? 8.696 7.074 -15.895 1.00 89.75 124 ASN A N 1
ATOM 1022 C CA . ASN A 1 124 ? 7.283 6.731 -15.747 1.00 89.75 124 ASN A CA 1
ATOM 1023 C C . ASN A 1 124 ? 6.708 6.174 -17.065 1.00 89.75 124 ASN A C 1
ATOM 1025 O O . ASN A 1 124 ? 5.801 5.345 -17.049 1.00 89.75 124 ASN A O 1
ATOM 1029 N N . GLU A 1 125 ? 7.255 6.587 -18.215 1.00 90.88 125 GLU A N 1
ATOM 1030 C CA . GLU A 1 125 ? 6.816 6.108 -19.529 1.00 90.88 125 GLU A CA 1
ATOM 1031 C C . GLU A 1 125 ? 7.284 4.675 -19.803 1.00 90.88 125 GLU A C 1
ATOM 1033 O O . GLU A 1 125 ? 6.521 3.867 -20.341 1.00 90.88 125 GLU A O 1
ATOM 1038 N N . ILE A 1 126 ? 8.509 4.326 -19.393 1.00 93.31 126 ILE A N 1
ATOM 1039 C CA . ILE A 1 126 ? 9.042 2.960 -19.520 1.00 93.31 126 ILE A CA 1
ATOM 1040 C C . ILE A 1 126 ? 8.488 2.010 -18.448 1.00 93.31 126 ILE A C 1
ATOM 1042 O O . ILE A 1 126 ? 8.338 0.819 -18.731 1.00 93.31 126 ILE A O 1
ATOM 1046 N N . THR A 1 127 ? 8.113 2.521 -17.268 1.00 94.50 127 THR A N 1
ATOM 1047 C CA . THR A 1 127 ? 7.567 1.742 -16.141 1.00 94.50 127 THR A CA 1
ATOM 1048 C C . THR A 1 127 ? 6.118 2.132 -15.801 1.00 94.50 127 THR A C 1
ATOM 1050 O O . THR A 1 127 ? 5.843 2.709 -14.750 1.00 94.50 127 THR A O 1
ATOM 1053 N N . PRO A 1 128 ? 5.142 1.802 -16.667 1.00 95.00 128 PRO A N 1
ATOM 1054 C CA . PRO A 1 128 ? 3.750 2.195 -16.456 1.00 95.00 128 PRO A CA 1
ATOM 1055 C C . PRO A 1 128 ? 3.196 1.627 -15.143 1.00 95.00 128 PRO A C 1
ATOM 1057 O O . PRO A 1 128 ? 3.241 0.422 -14.915 1.00 95.00 128 PRO A O 1
ATOM 1060 N N . GLY A 1 129 ? 2.640 2.497 -14.297 1.00 94.50 129 GLY A N 1
ATOM 1061 C CA . GLY A 1 129 ? 2.169 2.134 -12.956 1.00 94.50 129 GLY A CA 1
ATOM 1062 C C . GLY A 1 129 ? 3.209 2.336 -11.849 1.00 94.50 129 GLY A C 1
ATOM 1063 O O . GLY A 1 129 ? 2.910 2.075 -10.683 1.00 94.50 129 GLY A O 1
ATOM 1064 N N . MET A 1 130 ? 4.407 2.824 -12.179 1.00 94.00 130 MET A N 1
ATOM 1065 C CA . MET A 1 130 ? 5.375 3.363 -11.227 1.00 94.00 130 MET A CA 1
ATOM 1066 C C . MET A 1 130 ? 5.612 4.846 -11.478 1.00 94.00 130 MET A C 1
ATOM 1068 O O . MET A 1 130 ? 5.524 5.337 -12.602 1.00 94.00 130 MET A O 1
ATOM 1072 N N . GLU A 1 131 ? 5.971 5.550 -10.412 1.00 90.44 131 GLU A N 1
ATOM 1073 C CA . GLU A 1 131 ? 6.357 6.945 -10.506 1.00 90.44 131 GLU A CA 1
ATOM 1074 C C . GLU A 1 131 ? 7.465 7.323 -9.531 1.00 90.44 131 GLU A C 1
ATOM 1076 O O . GLU A 1 131 ? 7.511 6.867 -8.384 1.00 90.44 131 GLU A O 1
ATOM 1081 N N . VAL A 1 132 ? 8.366 8.184 -10.000 1.00 87.81 132 VAL A N 1
ATOM 1082 C CA . VAL A 1 132 ? 9.397 8.811 -9.170 1.00 87.81 132 VAL A CA 1
ATOM 1083 C C . VAL A 1 132 ? 8.846 10.123 -8.617 1.00 87.81 132 VAL A C 1
ATOM 1085 O O . VAL A 1 132 ? 8.504 11.025 -9.383 1.00 87.81 132 VAL A O 1
ATOM 1088 N N . LYS A 1 133 ? 8.808 10.261 -7.287 1.00 83.06 133 LYS A N 1
ATOM 1089 C CA . LYS A 1 133 ? 8.504 11.535 -6.618 1.00 83.06 133 LYS A CA 1
ATOM 1090 C C . LYS A 1 133 ? 9.607 11.956 -5.661 1.00 83.06 133 LYS A C 1
ATOM 1092 O O . LYS A 1 133 ? 10.312 11.135 -5.075 1.00 83.06 133 LYS A O 1
ATOM 1097 N N . ILE A 1 134 ? 9.674 13.266 -5.454 1.00 78.44 134 ILE A N 1
ATOM 1098 C CA . ILE A 1 134 ? 10.433 13.882 -4.371 1.00 78.44 134 ILE A CA 1
ATOM 1099 C C . ILE A 1 134 ? 9.556 13.904 -3.118 1.00 78.44 134 ILE A C 1
ATOM 1101 O O . ILE A 1 134 ? 8.395 14.312 -3.178 1.00 78.44 134 ILE A O 1
ATOM 1105 N N . VAL A 1 135 ? 10.109 13.495 -1.982 1.00 75.88 135 VAL A N 1
ATOM 1106 C CA . VAL A 1 135 ? 9.436 13.499 -0.681 1.00 75.88 135 VAL A CA 1
ATOM 1107 C C . VAL A 1 135 ? 10.230 14.266 0.377 1.00 75.88 135 VAL A C 1
ATOM 1109 O O . VAL A 1 135 ? 11.461 14.309 0.358 1.00 75.8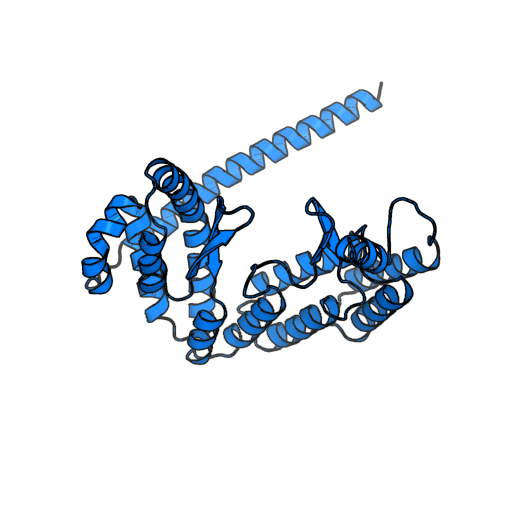8 135 VAL A O 1
ATOM 1112 N N . GLY A 1 136 ? 9.513 14.853 1.340 1.00 71.06 136 GLY A N 1
ATOM 1113 C CA . GLY A 1 136 ? 10.101 15.656 2.418 1.00 71.06 136 GLY A CA 1
ATOM 1114 C C . GLY A 1 136 ? 10.571 17.034 1.946 1.00 71.06 136 GLY A C 1
ATOM 1115 O O . GLY A 1 136 ? 9.934 17.633 1.084 1.00 71.06 136 GLY A O 1
ATOM 1116 N N . ASP A 1 137 ? 11.692 17.513 2.493 1.00 65.19 137 ASP A N 1
ATOM 1117 C CA . ASP A 1 137 ? 12.256 18.854 2.243 1.00 65.19 137 ASP A CA 1
ATOM 1118 C C . ASP A 1 137 ? 12.911 19.014 0.851 1.00 65.19 137 ASP A C 1
ATOM 1120 O O . ASP A 1 137 ? 13.772 19.866 0.655 1.00 65.19 137 ASP A O 1
ATOM 1124 N N . GLY A 1 138 ? 12.521 18.194 -0.131 1.00 62.84 138 GLY A N 1
ATOM 1125 C CA . GLY A 1 138 ? 12.949 18.341 -1.526 1.00 62.84 138 GLY A CA 1
ATOM 1126 C C . GLY A 1 138 ? 14.132 17.471 -1.972 1.00 62.84 138 GLY A C 1
ATOM 1127 O O . GLY A 1 138 ? 14.493 17.517 -3.143 1.00 62.84 138 GLY A O 1
ATOM 1128 N N . ASP A 1 139 ? 14.700 16.651 -1.081 1.00 65.06 139 ASP A N 1
ATOM 1129 C CA . ASP A 1 139 ? 15.991 15.980 -1.330 1.00 65.06 139 ASP A CA 1
ATOM 1130 C C . ASP A 1 139 ? 15.939 14.445 -1.370 1.00 65.06 139 ASP A C 1
ATOM 1132 O O . ASP A 1 139 ? 16.937 13.791 -1.685 1.00 65.06 139 ASP A O 1
ATOM 1136 N N . ASN A 1 140 ? 14.788 13.848 -1.056 1.00 74.38 140 ASN A N 1
ATOM 1137 C CA . ASN A 1 140 ? 14.642 12.395 -1.035 1.00 74.38 140 ASN A CA 1
ATOM 1138 C C . ASN A 1 140 ? 13.782 11.940 -2.202 1.00 74.38 140 ASN A C 1
ATOM 1140 O O . ASN A 1 140 ? 12.621 12.324 -2.314 1.00 74.38 140 ASN A O 1
ATOM 1144 N N . TYR A 1 141 ? 14.351 11.104 -3.054 1.00 79.94 141 TYR A N 1
ATOM 1145 C CA . TYR A 1 141 ? 13.674 10.555 -4.211 1.00 79.94 141 TYR A CA 1
ATOM 1146 C C . TYR A 1 141 ? 13.196 9.174 -3.842 1.00 79.94 141 TYR A C 1
ATOM 1148 O O . TYR A 1 141 ? 13.942 8.353 -3.307 1.00 79.94 141 TYR A O 1
ATOM 1156 N N . ASN A 1 142 ? 11.932 8.920 -4.124 1.00 84.38 142 ASN A N 1
ATOM 1157 C CA . ASN A 1 142 ? 11.347 7.640 -3.827 1.00 84.38 142 ASN A CA 1
ATOM 1158 C C . ASN A 1 142 ? 10.448 7.211 -4.976 1.00 84.38 142 ASN A C 1
ATOM 1160 O O . ASN A 1 142 ? 9.868 8.028 -5.694 1.00 84.38 142 ASN A O 1
ATOM 1164 N N . LEU A 1 143 ? 10.382 5.902 -5.153 1.00 89.88 143 LEU A N 1
ATOM 1165 C CA . LEU A 1 143 ? 9.498 5.282 -6.114 1.00 89.88 143 LEU A CA 1
ATOM 1166 C C . LEU A 1 143 ? 8.183 4.973 -5.424 1.00 89.88 143 LEU A C 1
ATOM 1168 O O . LEU A 1 143 ? 8.151 4.494 -4.285 1.00 89.88 143 LEU A O 1
ATOM 1172 N N . PHE A 1 144 ? 7.095 5.179 -6.140 1.00 91.44 144 PHE A N 1
ATOM 1173 C CA . PHE A 1 144 ? 5.755 4.843 -5.700 1.00 91.44 144 PHE A CA 1
ATOM 1174 C C . PHE A 1 144 ? 5.018 4.096 -6.797 1.00 91.44 144 PHE A C 1
ATOM 1176 O O . PHE A 1 144 ? 5.425 4.108 -7.957 1.00 91.44 144 PHE A O 1
ATOM 1183 N N . PHE A 1 145 ? 3.964 3.391 -6.402 1.00 94.25 145 PHE A N 1
ATOM 1184 C CA . PHE A 1 145 ? 3.025 2.853 -7.369 1.00 94.25 145 PHE A CA 1
ATOM 1185 C C . PHE A 1 145 ? 1.979 3.908 -7.674 1.00 94.25 145 PHE A C 1
ATOM 1187 O O . PHE A 1 145 ? 1.392 4.478 -6.755 1.00 94.25 145 PHE A O 1
ATOM 1194 N N . ASP A 1 146 ? 1.723 4.108 -8.957 1.00 93.75 146 ASP A N 1
ATOM 1195 C CA . ASP A 1 146 ? 0.560 4.844 -9.420 1.00 93.75 146 ASP A CA 1
ATOM 1196 C C . ASP A 1 146 ? -0.634 3.881 -9.409 1.00 93.75 146 ASP A C 1
ATOM 1198 O O . ASP A 1 146 ? -0.887 3.142 -10.368 1.00 93.75 146 ASP A O 1
ATOM 1202 N N . TYR A 1 147 ? -1.361 3.861 -8.288 1.00 92.38 147 TYR A N 1
ATOM 1203 C CA . TYR A 1 147 ? -2.522 2.989 -8.129 1.00 92.38 147 TYR A CA 1
ATOM 1204 C C . TYR A 1 147 ? -3.637 3.307 -9.125 1.00 92.38 147 TYR A C 1
ATOM 1206 O O . TYR A 1 147 ? -4.396 2.407 -9.464 1.00 92.38 147 TYR A O 1
ATOM 1214 N N . LYS A 1 148 ? -3.722 4.530 -9.662 1.00 92.31 148 LYS A N 1
ATOM 1215 C CA . LYS A 1 148 ? -4.721 4.877 -10.678 1.00 92.31 148 LYS A CA 1
ATOM 1216 C C . LYS A 1 148 ? -4.402 4.197 -12.006 1.00 92.31 148 LYS A C 1
ATOM 1218 O O . LYS A 1 148 ? -5.288 3.580 -12.602 1.00 92.31 148 LYS A O 1
ATOM 1223 N N . THR A 1 149 ? -3.148 4.267 -12.449 1.00 94.88 149 THR A N 1
ATOM 1224 C CA . THR A 1 149 ? -2.699 3.574 -13.665 1.00 94.88 149 THR A CA 1
ATOM 1225 C C . THR A 1 149 ? -2.792 2.058 -13.506 1.00 94.88 149 THR A C 1
ATOM 1227 O O . THR A 1 149 ? -3.319 1.380 -14.391 1.00 94.88 149 THR A O 1
ATOM 1230 N N . LEU A 1 150 ? -2.356 1.524 -12.361 1.00 96.31 150 LEU A N 1
ATOM 1231 C CA . LEU A 1 150 ? -2.478 0.095 -12.067 1.00 96.31 150 LEU A CA 1
ATOM 1232 C C . LEU A 1 150 ? -3.941 -0.355 -12.037 1.00 96.31 150 LEU A C 1
ATOM 1234 O O . LEU A 1 150 ? -4.256 -1.391 -12.613 1.00 96.31 150 LEU A O 1
ATOM 1238 N N . ASN A 1 151 ? -4.844 0.436 -11.451 1.00 94.94 151 ASN A N 1
ATOM 1239 C CA . ASN A 1 151 ? -6.266 0.098 -11.389 1.00 94.94 151 ASN A CA 1
ATOM 1240 C C . ASN A 1 151 ? -6.881 0.091 -12.789 1.00 94.94 151 ASN A C 1
ATOM 1242 O O . ASN A 1 151 ? -7.600 -0.832 -13.150 1.00 94.94 151 ASN A O 1
ATOM 1246 N N . HIS A 1 152 ? -6.532 1.057 -13.645 1.00 95.44 152 HIS A N 1
ATOM 1247 C CA . HIS A 1 152 ? -6.965 1.034 -15.046 1.00 95.44 152 HIS A CA 1
ATOM 1248 C C . HIS A 1 152 ? -6.501 -0.224 -15.802 1.00 95.44 152 HIS A C 1
ATOM 1250 O O . HIS A 1 152 ? -7.171 -0.666 -16.739 1.00 95.44 152 HIS A O 1
ATOM 1256 N N . LYS A 1 153 ? -5.349 -0.790 -15.425 1.00 96.38 153 LYS A N 1
ATOM 1257 C CA . LYS A 1 153 ? -4.839 -2.034 -16.002 1.00 96.38 153 LYS A CA 1
ATOM 1258 C C . LYS A 1 153 ? -5.526 -3.276 -15.426 1.00 96.38 153 LYS A C 1
ATOM 1260 O O . LYS A 1 153 ? -5.821 -4.167 -16.218 1.00 96.38 153 LYS A O 1
ATOM 1265 N N . ALA A 1 154 ? -5.789 -3.310 -14.119 1.00 96.31 154 ALA A N 1
ATOM 1266 C CA . ALA A 1 154 ? -6.502 -4.396 -13.441 1.00 96.31 154 ALA A CA 1
ATOM 1267 C C . ALA A 1 154 ? -7.915 -4.597 -14.009 1.00 96.31 154 ALA A C 1
ATOM 1269 O O . ALA A 1 154 ? -8.232 -5.694 -14.437 1.00 96.31 154 ALA A O 1
ATOM 1270 N N . ASN A 1 155 ? -8.658 -3.513 -14.277 1.00 96.06 155 ASN A N 1
ATOM 1271 C CA . ASN A 1 155 ? -9.999 -3.579 -14.895 1.00 96.06 155 ASN A CA 1
ATOM 1272 C C . ASN A 1 155 ? -10.035 -4.221 -16.310 1.00 96.06 155 ASN A C 1
ATOM 1274 O O . ASN A 1 155 ? -11.087 -4.279 -16.949 1.00 96.06 155 ASN A O 1
ATOM 1278 N N . LYS A 1 156 ? -8.882 -4.602 -16.875 1.00 96.62 156 LYS A N 1
ATOM 1279 C CA . LYS A 1 156 ? -8.752 -5.281 -18.175 1.00 96.62 156 LYS A CA 1
ATOM 1280 C C . LYS A 1 156 ? -8.271 -6.728 -18.047 1.00 96.62 156 LYS A C 1
ATOM 1282 O O . LYS A 1 156 ? -8.089 -7.377 -19.078 1.00 96.62 156 LYS A O 1
ATOM 1287 N N . THR A 1 157 ? -7.987 -7.204 -16.840 1.00 97.12 157 THR A N 1
ATOM 1288 C CA . THR A 1 157 ? -7.657 -8.603 -16.580 1.00 97.12 157 THR A CA 1
ATOM 1289 C C . THR A 1 157 ? -8.947 -9.416 -16.417 1.00 97.12 157 THR A C 1
ATOM 1291 O O . THR A 1 157 ? -10.055 -8.884 -16.358 1.00 97.12 157 THR A O 1
ATOM 1294 N N . MET A 1 158 ? -8.816 -10.738 -16.433 1.00 97.06 158 MET A N 1
ATOM 1295 C CA . MET A 1 158 ? -9.870 -11.668 -16.058 1.00 97.06 158 MET A CA 1
ATOM 1296 C C . MET A 1 158 ? -9.780 -11.941 -14.558 1.00 97.06 158 MET A C 1
ATOM 1298 O O . MET A 1 158 ? -8.717 -12.322 -14.068 1.00 97.06 158 MET A O 1
ATOM 1302 N N . GLY A 1 159 ? -10.911 -11.819 -13.871 1.00 94.75 159 GLY A N 1
ATOM 1303 C CA . GLY A 1 159 ? -10.984 -11.883 -12.413 1.00 94.75 159 GLY A CA 1
ATOM 1304 C C . GLY A 1 159 ? -11.473 -10.554 -11.847 1.00 94.75 159 GLY A C 1
ATOM 1305 O O . GLY A 1 159 ? -11.827 -9.652 -12.599 1.00 94.75 159 GLY A O 1
ATOM 1306 N N . ASN A 1 160 ? -11.558 -10.471 -10.523 1.00 95.88 160 ASN A N 1
ATOM 1307 C CA . ASN A 1 160 ? -11.896 -9.230 -9.808 1.00 95.88 160 ASN A CA 1
ATOM 1308 C C . ASN A 1 160 ? -11.027 -9.042 -8.547 1.00 95.88 160 ASN A C 1
ATOM 1310 O O . ASN A 1 160 ? -11.183 -8.067 -7.811 1.00 95.88 160 ASN A O 1
ATOM 1314 N N . ALA A 1 161 ? -10.124 -9.987 -8.253 1.00 97.06 161 ALA A N 1
ATOM 1315 C CA . ALA A 1 161 ? -9.321 -9.951 -7.036 1.00 97.06 161 ALA A CA 1
ATOM 1316 C C . ALA A 1 161 ? -8.288 -8.811 -7.061 1.00 97.06 161 ALA A C 1
ATOM 1318 O O . ALA A 1 161 ? -8.031 -8.189 -6.031 1.00 97.06 161 ALA A O 1
ATOM 1319 N N . ASP A 1 162 ? -7.705 -8.516 -8.225 1.00 97.69 162 ASP A N 1
ATOM 1320 C CA . ASP A 1 162 ? -6.777 -7.400 -8.429 1.00 97.69 162 ASP A CA 1
ATOM 1321 C C . ASP A 1 162 ? -7.477 -6.037 -8.350 1.00 97.69 162 ASP A C 1
ATOM 1323 O O . ASP A 1 162 ? -6.945 -5.126 -7.710 1.00 97.69 162 ASP A O 1
ATOM 1327 N N . ASP A 1 163 ? -8.687 -5.915 -8.899 1.00 97.00 163 ASP A N 1
ATOM 1328 C CA . ASP A 1 163 ? -9.520 -4.713 -8.783 1.00 97.00 163 ASP A CA 1
ATOM 1329 C C . ASP A 1 163 ? -9.844 -4.383 -7.316 1.00 97.00 163 ASP A C 1
ATOM 1331 O O . ASP A 1 163 ? -9.602 -3.265 -6.850 1.00 97.00 163 ASP A O 1
ATOM 1335 N N . GLU A 1 164 ? -10.353 -5.349 -6.543 1.00 97.12 164 GLU A N 1
ATOM 1336 C CA . GLU A 1 164 ? -10.660 -5.127 -5.122 1.00 97.12 164 GLU A CA 1
ATOM 1337 C C . GLU A 1 164 ? -9.403 -4.884 -4.278 1.00 97.12 164 GLU A C 1
ATOM 1339 O O . GLU A 1 164 ? -9.421 -4.072 -3.344 1.00 97.12 164 GLU A O 1
ATOM 1344 N N . TYR A 1 165 ? -8.287 -5.526 -4.631 1.00 97.81 165 TYR A N 1
ATOM 1345 C CA . TYR A 1 165 ? -7.008 -5.297 -3.971 1.00 97.81 165 TYR A CA 1
ATOM 1346 C C . T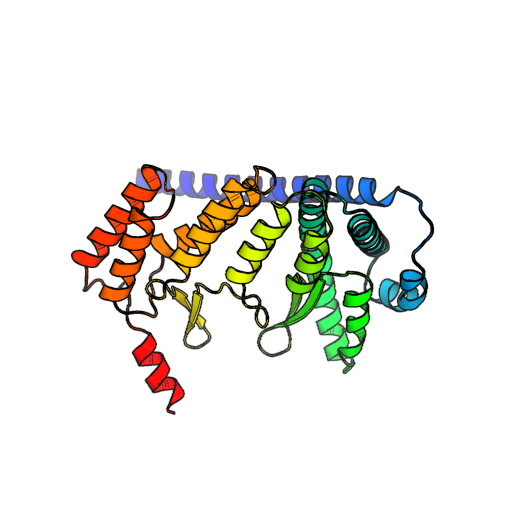YR A 1 165 ? -6.445 -3.891 -4.249 1.00 97.81 165 TYR A C 1
ATOM 1348 O O . TYR A 1 165 ? -5.948 -3.229 -3.333 1.00 97.81 165 TYR A O 1
ATOM 1356 N N . LEU A 1 166 ? -6.556 -3.370 -5.474 1.00 97.12 166 LEU A N 1
ATOM 1357 C CA . LEU A 1 166 ? -6.129 -2.001 -5.789 1.00 97.12 166 LEU A CA 1
ATOM 1358 C C . LEU A 1 166 ? -7.063 -0.936 -5.213 1.00 97.12 166 LEU A C 1
ATOM 1360 O O . LEU A 1 166 ? -6.585 0.134 -4.816 1.00 97.12 166 LEU A O 1
ATOM 1364 N N . LYS A 1 167 ? -8.364 -1.225 -5.088 1.00 96.31 167 LYS A N 1
ATOM 1365 C CA . LYS A 1 167 ? -9.289 -0.387 -4.308 1.00 96.31 167 LYS A CA 1
ATOM 1366 C C . LYS A 1 167 ? -8.849 -0.312 -2.849 1.00 96.31 167 LYS A C 1
ATOM 1368 O O . LYS A 1 167 ? -8.744 0.788 -2.309 1.00 96.31 167 LYS A O 1
ATOM 1373 N N . LEU A 1 168 ? -8.502 -1.448 -2.236 1.00 97.44 168 LEU A N 1
ATOM 1374 C CA . LEU A 1 168 ? -7.952 -1.481 -0.878 1.00 97.44 168 LEU A CA 1
ATOM 1375 C C . LEU A 1 168 ? -6.694 -0.605 -0.758 1.00 97.44 168 LEU A C 1
ATOM 1377 O O . LEU A 1 168 ? -6.616 0.235 0.139 1.00 97.44 168 LEU A O 1
ATOM 1381 N N . LEU A 1 169 ? -5.729 -0.753 -1.671 1.00 96.31 169 LEU A N 1
ATOM 1382 C CA . LEU A 1 169 ? -4.491 0.035 -1.644 1.00 96.31 169 LEU A CA 1
ATOM 1383 C C . LEU A 1 169 ? -4.740 1.539 -1.823 1.00 96.31 169 LEU A C 1
ATOM 1385 O O . LEU A 1 169 ? -4.116 2.339 -1.126 1.00 96.31 169 LEU A O 1
ATOM 1389 N N . SER A 1 170 ? -5.684 1.916 -2.685 1.00 94.75 170 SER A N 1
ATOM 1390 C CA . SER A 1 170 ? -6.091 3.312 -2.890 1.00 94.75 170 SER A CA 1
ATOM 1391 C C . SER A 1 170 ? -6.719 3.942 -1.640 1.00 94.75 170 SER A C 1
ATOM 1393 O O . SER A 1 170 ? -6.553 5.134 -1.407 1.00 94.75 170 SER A O 1
ATOM 1395 N N . ILE A 1 171 ? -7.419 3.158 -0.809 1.00 96.31 171 ILE A N 1
ATOM 1396 C CA . ILE A 1 171 ? -7.942 3.635 0.484 1.00 96.31 171 ILE A CA 1
ATOM 1397 C C . ILE A 1 171 ? -6.828 3.685 1.535 1.00 96.31 171 ILE A C 1
ATOM 1399 O O . ILE A 1 171 ? -6.831 4.565 2.394 1.00 96.31 171 ILE A O 1
ATOM 1403 N N . CYS A 1 172 ? -5.864 2.764 1.478 1.00 96.38 172 CYS A N 1
ATOM 1404 C CA . CYS A 1 172 ? -4.758 2.678 2.432 1.00 96.38 172 CYS A CA 1
ATOM 1405 C C . CYS A 1 172 ? -3.747 3.820 2.305 1.00 96.38 172 CYS A C 1
ATOM 1407 O O . CYS A 1 172 ? -3.150 4.204 3.310 1.00 96.38 172 CYS A O 1
ATOM 1409 N N . TYR A 1 173 ? -3.527 4.344 1.100 1.00 94.25 173 TYR A N 1
ATOM 1410 C CA . TYR A 1 173 ? -2.450 5.294 0.827 1.00 94.25 173 TYR A CA 1
ATOM 1411 C C . TYR A 1 173 ? -2.956 6.533 0.093 1.00 94.25 173 TYR A C 1
ATOM 1413 O O . TYR A 1 173 ? -3.615 6.434 -0.935 1.00 94.25 173 TYR A O 1
ATOM 1421 N N . ASP A 1 174 ? -2.591 7.708 0.602 1.00 90.75 174 ASP A N 1
ATOM 1422 C CA . ASP A 1 174 ? -2.907 8.984 -0.042 1.00 90.75 174 ASP A CA 1
ATOM 1423 C C . ASP A 1 174 ? -2.159 9.133 -1.382 1.00 90.75 174 ASP A C 1
ATOM 1425 O O . ASP A 1 174 ? -0.948 8.954 -1.441 1.00 90.75 174 ASP A O 1
ATOM 1429 N N . GLU A 1 175 ? -2.851 9.505 -2.460 1.00 86.00 175 GLU A N 1
ATOM 1430 C CA . GLU A 1 175 ? -2.276 9.588 -3.818 1.00 86.00 175 GLU A CA 1
ATOM 1431 C C . GLU A 1 175 ? -1.136 10.619 -3.930 1.00 86.00 175 GLU A C 1
ATOM 1433 O O . GLU A 1 175 ? -0.209 10.486 -4.734 1.00 86.00 175 GLU A O 1
ATOM 1438 N N . LYS A 1 176 ? -1.176 11.682 -3.118 1.00 84.88 176 LYS A N 1
ATOM 1439 C CA . LYS A 1 176 ? -0.180 12.757 -3.195 1.00 84.88 176 LYS A CA 1
ATOM 1440 C C . LYS A 1 176 ? 1.082 12.398 -2.426 1.00 84.88 176 LYS A C 1
ATOM 1442 O O . LYS A 1 176 ? 2.177 12.535 -2.971 1.00 84.88 176 LYS A O 1
ATOM 1447 N N . SER A 1 177 ? 0.919 11.953 -1.186 1.00 83.12 177 SER A N 1
ATOM 1448 C CA . SER A 1 177 ? 2.002 11.714 -0.229 1.00 83.12 177 SER A CA 1
ATOM 1449 C C . SER A 1 177 ? 2.439 10.251 -0.115 1.00 83.12 177 SER A C 1
ATOM 1451 O O . SER A 1 177 ? 3.502 9.990 0.448 1.00 83.12 177 SER A O 1
ATOM 1453 N N . TYR A 1 178 ? 1.631 9.305 -0.608 1.00 86.25 178 TYR A N 1
ATOM 1454 C CA . TYR A 1 178 ? 1.740 7.850 -0.393 1.00 86.25 178 TYR A CA 1
ATOM 1455 C C . TYR A 1 178 ? 1.841 7.450 1.072 1.00 86.25 178 TYR A C 1
ATOM 1457 O O . TYR A 1 178 ? 2.345 6.378 1.420 1.00 86.25 178 TYR A O 1
ATOM 1465 N N . PHE A 1 179 ? 1.377 8.334 1.946 1.00 89.94 179 PHE A N 1
ATOM 1466 C CA . PHE A 1 179 ? 1.383 8.109 3.369 1.00 89.94 179 PHE A CA 1
ATOM 1467 C C . PHE A 1 179 ? 0.142 7.294 3.765 1.00 89.94 179 PHE A C 1
ATOM 1469 O O . PHE A 1 179 ? -0.917 7.482 3.155 1.00 89.94 179 PHE A O 1
ATOM 1476 N N . PRO A 1 180 ? 0.245 6.391 4.760 1.00 95.12 180 PRO A N 1
ATOM 1477 C CA . PRO A 1 180 ? -0.910 5.666 5.271 1.00 95.12 180 PRO A CA 1
ATOM 1478 C C . PRO A 1 180 ? -2.035 6.611 5.699 1.00 95.12 180 PRO A C 1
ATOM 1480 O O . PRO A 1 180 ? -1.820 7.504 6.518 1.00 95.12 180 PRO A O 1
ATOM 1483 N N . THR A 1 181 ? -3.241 6.395 5.183 1.00 96.44 181 THR A N 1
ATOM 1484 C CA . THR A 1 181 ? -4.405 7.272 5.413 1.00 96.44 181 THR A CA 1
ATOM 1485 C C . THR A 1 181 ? -4.972 7.182 6.826 1.00 96.44 181 THR A C 1
ATOM 1487 O O . THR A 1 181 ? -5.764 8.034 7.219 1.00 96.44 181 THR A O 1
ATOM 1490 N N . TRP A 1 182 ? -4.564 6.174 7.601 1.00 97.38 182 TRP A N 1
ATOM 1491 C CA . TRP A 1 182 ? -4.948 5.985 9.002 1.00 97.38 182 TRP A CA 1
ATOM 1492 C C . TRP A 1 182 ? -3.957 6.610 9.997 1.00 97.38 182 TRP A C 1
ATOM 1494 O O . TRP A 1 182 ? -4.140 6.498 11.210 1.00 97.38 182 TRP A O 1
ATOM 1504 N N . LEU A 1 183 ? -2.916 7.286 9.503 1.00 96.12 183 LEU A N 1
ATOM 1505 C CA . LEU A 1 183 ? -1.913 7.974 10.310 1.00 96.12 183 LEU A CA 1
ATOM 1506 C C . LEU A 1 183 ? -1.843 9.455 9.938 1.00 96.12 183 LEU A C 1
ATOM 1508 O O . LEU A 1 183 ? -2.018 9.841 8.785 1.00 96.12 183 LEU A O 1
ATOM 1512 N N . ARG A 1 184 ? -1.494 10.299 10.909 1.00 92.12 184 ARG A N 1
ATOM 1513 C CA . ARG A 1 184 ? -1.220 11.724 10.683 1.00 92.12 184 ARG A CA 1
ATOM 1514 C C . ARG A 1 184 ? 0.088 12.129 11.335 1.00 92.12 184 ARG A C 1
ATOM 1516 O O . ARG A 1 184 ? 0.396 11.720 12.451 1.00 92.12 184 ARG A O 1
ATOM 1523 N N . LYS A 1 185 ? 0.860 12.962 10.640 1.00 88.44 185 LYS A N 1
ATOM 1524 C CA . LYS A 1 185 ? 2.070 13.580 11.186 1.00 88.44 185 LYS A CA 1
ATOM 1525 C C . LYS A 1 185 ? 1.683 14.795 12.034 1.00 88.44 185 LYS A C 1
ATOM 1527 O O . LYS A 1 185 ? 0.994 15.680 11.543 1.00 88.44 185 LYS A O 1
ATOM 1532 N N . ILE A 1 186 ? 2.155 14.852 13.275 1.00 84.06 186 ILE A N 1
ATOM 1533 C CA . ILE A 1 186 ? 2.003 15.986 14.193 1.00 84.06 186 ILE A CA 1
ATOM 1534 C C . ILE A 1 186 ? 3.384 16.590 14.465 1.00 84.06 186 ILE A C 1
ATOM 1536 O O . ILE A 1 186 ? 4.361 15.875 14.720 1.00 84.06 186 ILE A O 1
ATOM 1540 N N . ASN A 1 187 ? 3.473 17.922 14.390 1.00 76.38 187 ASN A N 1
ATOM 1541 C CA . ASN A 1 187 ? 4.680 18.709 14.681 1.00 76.38 187 ASN A CA 1
ATOM 1542 C C . ASN A 1 187 ? 5.929 18.251 13.907 1.00 76.38 187 ASN A C 1
ATOM 1544 O O . ASN A 1 187 ? 7.051 18.313 14.410 1.00 76.38 187 ASN A O 1
ATOM 1548 N N . GLY A 1 188 ? 5.741 17.707 12.701 1.00 73.06 188 GLY A N 1
ATOM 1549 C CA . GLY A 1 188 ? 6.830 17.291 11.816 1.00 73.06 188 GLY A CA 1
ATOM 1550 C C . GLY A 1 188 ? 7.699 16.124 12.309 1.00 73.06 188 GLY A C 1
ATOM 1551 O O . GLY A 1 188 ? 8.591 15.711 11.567 1.00 73.06 188 GLY A O 1
ATOM 1552 N N . LYS A 1 189 ? 7.444 15.547 13.492 1.00 71.56 189 LYS A N 1
ATOM 1553 C CA . LYS A 1 189 ? 8.288 14.490 14.089 1.00 71.56 189 LYS A CA 1
ATOM 1554 C C . LYS A 1 189 ? 7.517 13.308 14.666 1.00 71.56 189 LYS A C 1
ATOM 1556 O O . LYS A 1 189 ? 8.072 12.217 14.735 1.00 71.56 189 LYS A O 1
ATOM 1561 N N . GLN A 1 190 ? 6.276 13.511 15.094 1.00 83.19 190 GLN A N 1
ATOM 1562 C CA . GLN A 1 190 ? 5.466 12.461 15.704 1.00 83.19 190 GLN A CA 1
ATOM 1563 C C . GLN A 1 190 ? 4.359 12.028 14.753 1.00 83.19 190 GLN A C 1
ATOM 1565 O O . GLN A 1 190 ? 3.918 12.805 13.909 1.00 83.19 190 GLN A O 1
ATOM 1570 N N . PHE A 1 191 ? 3.916 10.786 14.898 1.00 90.69 191 PHE A N 1
ATOM 1571 C CA . PHE A 1 191 ? 2.742 10.275 14.208 1.00 90.69 191 PHE A CA 1
ATOM 1572 C C . PHE A 1 191 ? 1.672 9.945 15.235 1.00 90.69 191 PHE A C 1
ATOM 1574 O O . PHE A 1 191 ? 1.979 9.420 16.309 1.00 90.69 191 PHE A O 1
ATOM 1581 N N . CYS A 1 192 ? 0.429 10.255 14.899 1.00 94.31 192 CYS A N 1
ATOM 1582 C CA . CYS A 1 192 ? -0.731 9.825 15.649 1.00 94.31 192 CYS A CA 1
ATOM 1583 C C . CYS A 1 192 ? -1.635 8.957 14.779 1.00 94.31 192 CYS A C 1
ATOM 1585 O O . CYS A 1 192 ? -1.691 9.102 13.555 1.00 94.31 192 CYS A O 1
ATOM 1587 N N . SER A 1 193 ? -2.340 8.060 15.452 1.00 97.38 193 SER A N 1
ATOM 1588 C CA . SER A 1 193 ? -3.412 7.274 14.875 1.00 97.38 193 SER A CA 1
ATOM 1589 C C . SER A 1 193 ? -4.616 8.168 14.600 1.00 97.38 193 SER A C 1
ATOM 1591 O O . SER A 1 193 ? -4.998 9.010 15.425 1.00 97.38 193 SER A O 1
ATOM 1593 N N . LEU A 1 194 ? -5.232 7.953 13.442 1.00 97.56 194 LEU A N 1
ATOM 1594 C CA . LEU A 1 194 ? -6.520 8.530 13.076 1.00 97.56 194 LEU A CA 1
ATOM 1595 C C . LEU A 1 194 ? -7.699 7.654 13.520 1.00 97.56 194 LEU A C 1
ATOM 1597 O O . LEU A 1 194 ? -8.811 7.845 13.035 1.00 97.56 194 LEU A O 1
ATOM 1601 N N . LEU A 1 195 ? -7.493 6.724 14.455 1.00 97.88 195 LEU A N 1
ATOM 1602 C CA . LEU A 1 195 ? -8.586 5.955 15.039 1.00 97.88 195 LEU A CA 1
ATOM 1603 C C . LEU A 1 195 ? -9.610 6.906 15.684 1.00 97.88 195 LEU A C 1
ATOM 1605 O O . LEU A 1 195 ? -9.254 7.912 16.302 1.00 97.88 195 LEU A O 1
ATOM 1609 N N . GLY A 1 196 ? -10.888 6.598 15.508 1.00 97.62 196 GLY A N 1
ATOM 1610 C CA . GLY A 1 196 ? -12.035 7.463 15.770 1.00 97.62 196 GLY A CA 1
ATOM 1611 C C . GLY A 1 196 ? -12.490 8.310 14.573 1.00 97.62 196 GLY A C 1
ATOM 1612 O O . GLY A 1 196 ? -13.367 9.156 14.746 1.00 97.62 196 GLY A O 1
ATOM 1613 N N . THR A 1 197 ? -11.904 8.135 13.382 1.00 97.75 197 THR A N 1
ATOM 1614 C CA . THR A 1 197 ? -12.322 8.826 12.141 1.00 97.75 197 THR A CA 1
ATOM 1615 C C . THR A 1 197 ? -13.108 7.938 11.178 1.00 97.75 197 THR A C 1
ATOM 1617 O O . THR A 1 197 ? -13.639 8.449 10.194 1.00 97.75 197 THR A O 1
ATOM 1620 N N . GLY A 1 198 ? -13.183 6.632 11.440 1.00 98.06 198 GLY A N 1
ATOM 1621 C CA . GLY A 1 198 ? -13.790 5.638 10.554 1.00 98.06 198 GLY A CA 1
ATOM 1622 C C . GLY A 1 198 ? -12.829 5.063 9.510 1.00 98.06 198 GLY A C 1
ATOM 1623 O O . GLY A 1 198 ? -13.228 4.180 8.755 1.00 98.06 198 GLY A O 1
ATOM 1624 N N . LYS A 1 199 ? -11.576 5.539 9.443 1.00 98.06 199 LYS A N 1
ATOM 1625 C CA . LYS A 1 199 ? -10.594 5.099 8.439 1.00 98.06 199 LYS A CA 1
ATOM 1626 C C . LYS A 1 199 ? -10.128 3.663 8.647 1.00 98.06 199 LYS A C 1
ATOM 1628 O O . LYS A 1 199 ? -9.970 2.936 7.671 1.00 98.06 199 LYS A O 1
ATOM 1633 N N . HIS A 1 200 ? -9.929 3.232 9.890 1.00 98.50 200 HIS A N 1
ATOM 1634 C CA . HIS A 1 200 ? -9.540 1.852 10.181 1.00 98.50 200 HIS A CA 1
ATOM 1635 C C . HIS A 1 200 ? -10.675 0.897 9.841 1.00 98.50 200 HIS A C 1
ATOM 1637 O O . HIS A 1 200 ? -10.438 -0.124 9.200 1.00 98.50 200 HIS A O 1
ATOM 1643 N N . TYR A 1 201 ? -11.905 1.261 10.210 1.00 98.44 201 TYR A N 1
ATOM 1644 C CA . TYR A 1 201 ? -13.100 0.514 9.832 1.00 98.44 201 TYR A CA 1
ATOM 1645 C C . TYR A 1 201 ? -13.272 0.428 8.308 1.00 98.44 201 TYR A C 1
ATOM 1647 O O . TYR A 1 201 ? -13.491 -0.659 7.782 1.00 98.44 201 TYR A O 1
ATOM 1655 N N . GLU A 1 202 ? -13.130 1.548 7.589 1.00 98.44 202 GLU A N 1
ATOM 1656 C CA . GLU A 1 202 ? -13.223 1.604 6.123 1.00 98.44 202 GLU A CA 1
ATOM 1657 C C . GLU A 1 202 ? -12.220 0.648 5.460 1.00 98.44 202 GLU A C 1
ATOM 1659 O O . GLU A 1 202 ? -12.598 -0.140 4.591 1.00 98.44 202 GLU A O 1
ATOM 1664 N N . ILE A 1 203 ? -10.961 0.669 5.910 1.00 98.56 203 ILE A N 1
ATOM 1665 C CA . ILE A 1 203 ? -9.911 -0.211 5.389 1.00 98.56 203 ILE A CA 1
ATOM 1666 C C . ILE A 1 203 ? -10.239 -1.675 5.683 1.00 98.56 203 ILE A C 1
ATOM 1668 O O . ILE A 1 203 ? -10.234 -2.488 4.763 1.00 98.56 203 ILE A O 1
ATOM 1672 N N . LEU A 1 204 ? -10.555 -2.019 6.936 1.00 98.38 204 LEU A N 1
ATOM 1673 C CA . LEU A 1 204 ? -10.870 -3.397 7.325 1.00 98.38 204 LEU A CA 1
ATOM 1674 C C . LEU A 1 204 ? -12.117 -3.931 6.600 1.00 98.38 204 LEU A C 1
ATOM 1676 O O . LEU A 1 204 ? -12.135 -5.083 6.182 1.00 98.38 204 LEU A O 1
ATOM 1680 N N . SER A 1 205 ? -13.126 -3.093 6.367 1.00 97.94 205 SER A N 1
ATOM 1681 C CA . SER A 1 205 ? -14.314 -3.482 5.601 1.00 97.94 205 SER A CA 1
ATOM 1682 C C . SER A 1 205 ? -13.991 -3.719 4.123 1.00 97.94 205 SER A C 1
ATOM 1684 O O . SER A 1 205 ? -14.489 -4.673 3.528 1.00 97.94 205 SER A O 1
ATOM 1686 N N . GLN A 1 206 ? -13.136 -2.888 3.515 1.00 98.06 206 GLN A N 1
ATOM 1687 C CA . GLN A 1 206 ? -12.680 -3.127 2.143 1.00 98.06 206 GLN A CA 1
ATOM 1688 C C . GLN A 1 206 ? -11.804 -4.384 2.041 1.00 98.06 206 GLN A C 1
ATOM 1690 O O . GLN A 1 206 ? -11.812 -5.055 1.012 1.00 98.06 206 GLN A O 1
ATOM 1695 N N . MET A 1 207 ? -11.069 -4.730 3.099 1.00 97.56 207 MET A N 1
ATOM 1696 C CA . MET A 1 207 ? -10.322 -5.983 3.154 1.00 97.56 207 MET A CA 1
ATOM 1697 C C . MET A 1 207 ? -11.236 -7.204 3.120 1.00 97.56 207 MET A C 1
ATOM 1699 O O . MET A 1 207 ? -10.950 -8.119 2.354 1.00 97.56 207 MET A O 1
ATOM 1703 N N . ASP A 1 208 ? -12.321 -7.207 3.897 1.00 96.50 208 ASP A N 1
ATOM 1704 C CA . ASP A 1 208 ? -13.290 -8.309 3.889 1.00 96.50 208 ASP A CA 1
ATOM 1705 C C . ASP A 1 208 ? -13.859 -8.514 2.472 1.00 96.50 208 ASP A C 1
ATOM 1707 O O . ASP A 1 208 ? -13.827 -9.627 1.951 1.00 96.50 208 ASP A O 1
ATOM 1711 N N . LYS A 1 209 ? -14.219 -7.426 1.775 1.00 95.81 209 LYS A N 1
ATOM 1712 C CA . LYS A 1 209 ? -14.645 -7.482 0.362 1.00 95.81 209 LYS A CA 1
ATOM 1713 C C . LYS A 1 209 ? -13.564 -8.027 -0.571 1.00 95.81 209 LYS A C 1
ATOM 1715 O O . LYS A 1 209 ? -13.861 -8.804 -1.475 1.00 95.81 209 LYS A O 1
ATOM 1720 N N . ALA A 1 210 ? -12.310 -7.622 -0.383 1.00 96.50 210 ALA A N 1
ATOM 1721 C CA . ALA A 1 210 ? -11.210 -8.114 -1.207 1.00 96.50 210 ALA A CA 1
ATOM 1722 C C . ALA A 1 210 ? -10.970 -9.620 -0.997 1.00 96.50 210 ALA A C 1
ATOM 1724 O O . ALA A 1 210 ? -10.698 -10.325 -1.964 1.00 96.50 210 ALA A O 1
ATOM 1725 N N . LEU A 1 211 ? -11.132 -10.122 0.233 1.00 95.75 211 LEU A N 1
ATOM 1726 C CA . LEU A 1 211 ? -11.021 -11.551 0.557 1.00 95.75 211 LEU A CA 1
ATOM 1727 C C . LEU A 1 211 ? -12.190 -12.376 -0.008 1.00 95.75 211 LEU A C 1
ATOM 1729 O O . LEU A 1 211 ? -11.992 -13.520 -0.408 1.00 95.75 211 LEU A O 1
ATOM 1733 N N . GLU A 1 212 ? -13.393 -11.801 -0.098 1.00 95.31 212 GLU A N 1
ATOM 1734 C CA . GLU A 1 212 ? -14.553 -12.442 -0.742 1.00 95.31 212 GLU A CA 1
ATOM 1735 C C . GLU A 1 212 ? -14.362 -12.652 -2.255 1.00 95.31 212 GLU A C 1
ATOM 1737 O O . GLU A 1 212 ? -14.988 -13.536 -2.839 1.00 95.31 212 GLU A O 1
ATOM 1742 N N . ASN A 1 213 ? -13.482 -11.872 -2.895 1.00 93.50 213 ASN A N 1
ATOM 1743 C CA . ASN A 1 213 ? -13.237 -11.919 -4.340 1.00 93.50 213 ASN A CA 1
ATOM 1744 C C . ASN A 1 213 ? -12.107 -12.875 -4.756 1.00 93.50 213 ASN A C 1
ATOM 1746 O O . ASN A 1 213 ? -11.725 -12.906 -5.925 1.00 93.50 213 ASN A O 1
ATOM 1750 N N . GLY A 1 214 ? -11.606 -13.694 -3.828 1.00 91.19 214 GLY A N 1
ATOM 1751 C CA . GLY A 1 214 ? -10.707 -14.805 -4.121 1.00 91.19 214 GLY A CA 1
ATOM 1752 C C . GLY A 1 214 ? -9.411 -14.777 -3.322 1.00 91.19 214 GLY A C 1
ATOM 1753 O O . GLY A 1 214 ? -9.010 -13.775 -2.737 1.00 91.19 214 GLY A O 1
ATOM 1754 N N . GLU A 1 215 ? -8.713 -15.911 -3.327 1.00 94.44 215 GLU A N 1
ATOM 1755 C CA . GLU A 1 215 ? -7.546 -16.111 -2.465 1.00 94.44 215 GLU A CA 1
ATOM 1756 C C . GLU A 1 215 ? -6.243 -15.541 -3.025 1.00 94.44 215 GLU A C 1
ATOM 1758 O O . GLU A 1 215 ? -5.220 -15.563 -2.332 1.00 94.44 215 GLU A O 1
ATOM 1763 N N . VAL A 1 216 ? -6.272 -15.034 -4.267 1.00 95.94 216 VAL A N 1
ATOM 1764 C CA . VAL A 1 216 ? -5.083 -14.597 -5.005 1.00 95.94 216 VAL A CA 1
ATOM 1765 C C . VAL A 1 216 ? -4.262 -13.673 -4.117 1.00 95.94 216 VAL A C 1
ATOM 1767 O O . VAL A 1 216 ? -3.160 -14.046 -3.738 1.00 95.94 216 VAL A O 1
ATOM 1770 N N . PHE A 1 217 ? -4.811 -12.553 -3.643 1.00 97.25 217 PHE A N 1
ATOM 1771 C CA . PHE A 1 217 ? -4.082 -11.558 -2.845 1.00 97.25 217 PHE A CA 1
ATOM 1772 C C . PHE A 1 217 ? -4.106 -11.785 -1.320 1.00 97.25 217 PHE A C 1
ATOM 1774 O O . PHE A 1 217 ? -3.690 -10.893 -0.578 1.00 97.25 217 PHE A O 1
ATOM 1781 N N . ASN A 1 218 ? -4.517 -12.957 -0.811 1.00 96.00 218 ASN A N 1
ATOM 1782 C CA . ASN A 1 218 ? -4.693 -13.196 0.636 1.00 96.00 218 ASN A CA 1
ATOM 1783 C C . ASN A 1 218 ? -3.472 -12.796 1.472 1.00 96.00 218 ASN A C 1
ATOM 1785 O O . ASN A 1 218 ? -3.580 -12.104 2.485 1.00 96.00 218 ASN A O 1
ATOM 1789 N N . LYS A 1 219 ? -2.273 -13.197 1.035 1.00 95.69 219 LYS A N 1
ATOM 1790 C CA . LYS A 1 219 ? -1.026 -12.890 1.750 1.00 95.69 219 LYS A CA 1
ATOM 1791 C C . LYS A 1 219 ? -0.769 -11.386 1.827 1.00 95.69 219 LYS A C 1
ATOM 1793 O O . LYS A 1 219 ? -0.286 -10.890 2.844 1.00 95.69 219 LYS A O 1
ATOM 1798 N N . GLU A 1 220 ? -1.011 -10.670 0.739 1.00 96.19 220 GLU A N 1
ATOM 1799 C CA . GLU A 1 220 ? -0.843 -9.227 0.657 1.00 96.19 220 GLU A CA 1
ATOM 1800 C C . GLU A 1 220 ? -1.896 -8.488 1.494 1.00 96.19 220 GLU A C 1
ATOM 1802 O O . GLU A 1 220 ? -1.538 -7.576 2.240 1.00 96.19 220 GLU A O 1
ATOM 1807 N N . ILE A 1 221 ? -3.155 -8.927 1.443 1.00 97.62 221 ILE A N 1
ATOM 1808 C CA . ILE A 1 221 ? -4.260 -8.374 2.232 1.00 97.62 221 ILE A CA 1
ATOM 1809 C C . ILE A 1 221 ? -4.001 -8.572 3.732 1.00 97.62 221 ILE A C 1
ATOM 1811 O O . ILE A 1 221 ? -4.076 -7.618 4.504 1.00 97.62 221 ILE A O 1
ATOM 1815 N N . HIS A 1 222 ? -3.579 -9.762 4.169 1.00 96.12 222 HIS A N 1
ATOM 1816 C CA . HIS A 1 222 ? -3.267 -10.000 5.583 1.00 96.12 222 HIS A CA 1
ATOM 1817 C C . HIS A 1 222 ? -2.115 -9.135 6.109 1.00 96.12 222 HIS A C 1
ATOM 1819 O O . HIS A 1 222 ? -2.146 -8.731 7.271 1.00 96.12 222 HIS A O 1
ATOM 1825 N N . LYS A 1 223 ? -1.131 -8.775 5.270 1.00 96.06 223 LYS A N 1
ATOM 1826 C CA . LYS A 1 223 ? -0.097 -7.803 5.669 1.00 96.06 223 LYS A CA 1
ATOM 1827 C C . LYS A 1 223 ? -0.698 -6.430 5.960 1.00 96.06 223 LYS A C 1
ATOM 1829 O O . LYS A 1 223 ? -0.291 -5.804 6.936 1.00 96.06 223 LYS A O 1
ATOM 1834 N N . VAL A 1 224 ? -1.658 -5.976 5.150 1.00 96.69 224 VAL A N 1
ATOM 1835 C CA . VAL A 1 224 ? -2.402 -4.734 5.422 1.00 96.69 224 VAL A CA 1
ATOM 1836 C C . VAL A 1 224 ? -3.150 -4.859 6.753 1.00 96.69 224 VAL A C 1
ATOM 1838 O O . VAL A 1 224 ? -3.021 -3.962 7.586 1.00 96.69 224 VAL A O 1
ATOM 1841 N N . LYS A 1 225 ? -3.797 -6.009 7.024 1.00 96.94 225 LYS A N 1
ATOM 1842 C CA . LYS A 1 225 ? -4.496 -6.271 8.305 1.00 96.94 225 LYS A CA 1
ATOM 1843 C C . LYS A 1 225 ? -3.555 -6.051 9.474 1.00 96.94 225 LYS A C 1
ATOM 1845 O O . LYS A 1 225 ? -3.868 -5.302 10.390 1.00 96.94 225 LYS A O 1
ATOM 1850 N N . SER A 1 226 ? -2.379 -6.675 9.424 1.00 96.50 226 SER A N 1
ATOM 1851 C CA . SER A 1 226 ? -1.394 -6.588 10.499 1.00 96.50 226 SER A CA 1
ATOM 1852 C C . SER A 1 226 ? -0.920 -5.155 10.743 1.00 96.50 226 SER A C 1
ATOM 1854 O O . SER A 1 226 ? -0.714 -4.782 11.894 1.00 96.50 226 SER A O 1
ATOM 1856 N N . LEU A 1 227 ? -0.764 -4.336 9.697 1.00 96.69 227 LEU A N 1
ATOM 1857 C CA . LEU A 1 227 ? -0.368 -2.931 9.843 1.00 96.69 227 LEU A CA 1
ATOM 1858 C C . LEU A 1 227 ? -1.464 -2.091 10.511 1.00 96.69 227 LEU A C 1
ATOM 1860 O O . LEU A 1 227 ? -1.172 -1.342 11.443 1.00 96.69 227 LEU A O 1
ATOM 1864 N N . VAL A 1 228 ? -2.714 -2.244 10.068 1.00 97.69 228 VAL A N 1
ATOM 1865 C CA . VAL A 1 228 ? -3.869 -1.514 10.615 1.00 97.69 228 VAL A CA 1
ATOM 1866 C C . VAL A 1 228 ? -4.158 -1.955 12.053 1.00 97.69 228 VAL A C 1
ATOM 1868 O O . VAL A 1 228 ? -4.303 -1.116 12.941 1.00 97.69 228 VAL A O 1
ATOM 1871 N N . MET A 1 229 ? -4.151 -3.264 12.318 1.00 97.06 229 MET A N 1
ATOM 1872 C CA . MET A 1 229 ? -4.343 -3.819 13.662 1.00 97.06 229 MET A CA 1
ATOM 1873 C C . MET A 1 229 ? -3.214 -3.424 14.616 1.00 97.06 229 MET A C 1
ATOM 1875 O O . MET A 1 229 ? -3.474 -3.127 15.779 1.00 97.06 229 MET A O 1
ATOM 1879 N N . SER A 1 230 ? -1.967 -3.362 14.143 1.00 96.69 230 SER A N 1
ATOM 1880 C CA . SER A 1 230 ? -0.847 -2.880 14.957 1.00 96.69 230 SER A CA 1
ATOM 1881 C C . SER A 1 230 ? -1.071 -1.439 15.427 1.00 96.69 230 SER A C 1
ATOM 1883 O O . SER A 1 230 ? -0.869 -1.134 16.603 1.00 96.69 230 SER A O 1
ATOM 1885 N N . ASP A 1 231 ? -1.561 -0.559 14.550 1.00 97.25 231 ASP A N 1
ATOM 1886 C CA . ASP A 1 231 ? -1.902 0.810 14.943 1.00 97.25 231 ASP A CA 1
ATOM 1887 C C . ASP A 1 231 ? -3.048 0.842 15.971 1.00 97.25 231 ASP A C 1
ATOM 1889 O O . ASP A 1 231 ? -2.916 1.470 17.022 1.00 97.25 231 ASP A O 1
ATOM 1893 N N . ILE A 1 232 ? -4.126 0.086 15.738 1.00 96.44 232 ILE A N 1
ATOM 1894 C CA . ILE A 1 232 ? -5.264 -0.024 16.668 1.00 96.44 232 ILE A CA 1
ATOM 1895 C C . ILE A 1 232 ? -4.808 -0.432 18.078 1.00 96.44 232 ILE A C 1
ATOM 1897 O O . ILE A 1 232 ? -5.187 0.187 19.082 1.00 96.44 232 ILE A O 1
ATOM 1901 N N . LEU A 1 233 ? -3.983 -1.477 18.157 1.00 94.94 233 LEU A N 1
ATOM 1902 C CA . LEU A 1 233 ? -3.608 -2.112 19.417 1.00 94.94 233 LEU A CA 1
ATOM 1903 C C . LEU A 1 233 ? -2.500 -1.359 20.159 1.00 94.94 233 LEU A C 1
ATOM 1905 O O . LEU A 1 233 ? -2.481 -1.367 21.393 1.00 94.94 233 LEU A O 1
ATOM 1909 N N . PHE A 1 234 ? -1.589 -0.699 19.438 1.00 93.81 234 PHE A N 1
ATOM 1910 C CA . PHE A 1 234 ? -0.346 -0.189 20.023 1.00 93.81 234 PHE A CA 1
ATOM 1911 C C . PHE A 1 234 ? -0.138 1.322 19.897 1.00 93.81 234 PHE A C 1
ATOM 1913 O O . PHE A 1 234 ? 0.819 1.836 20.491 1.00 93.81 234 PHE A O 1
ATOM 1920 N N . ALA A 1 235 ? -1.007 2.060 19.196 1.00 94.12 235 ALA A N 1
ATOM 1921 C CA . ALA A 1 235 ? -0.881 3.512 19.119 1.00 94.12 235 ALA A CA 1
ATOM 1922 C C . ALA A 1 235 ? -0.920 4.169 20.510 1.00 94.12 235 ALA A C 1
ATOM 1924 O O . ALA A 1 235 ? -1.602 3.739 21.441 1.00 94.12 235 ALA A O 1
ATOM 1925 N N . ARG A 1 236 ? -0.131 5.233 20.663 1.00 92.38 236 ARG A N 1
ATOM 1926 C CA . ARG A 1 236 ? -0.041 6.018 21.908 1.00 92.38 236 ARG A CA 1
ATOM 1927 C C . ARG A 1 236 ? -0.573 7.434 21.752 1.00 92.38 236 ARG A C 1
ATOM 1929 O O . ARG A 1 236 ? -0.855 8.095 22.741 1.00 92.38 236 ARG A O 1
ATOM 1936 N N . PHE A 1 237 ? -0.689 7.896 20.518 1.00 93.19 237 PHE A N 1
ATOM 1937 C CA . PHE A 1 237 ? -1.112 9.242 20.182 1.00 93.19 237 PHE A CA 1
ATOM 1938 C C . PHE A 1 237 ? -2.324 9.114 19.278 1.00 93.19 237 PHE A C 1
ATOM 1940 O O . PHE A 1 237 ? -2.225 8.501 18.217 1.00 93.19 237 PHE A O 1
ATOM 1947 N N . TYR A 1 238 ? -3.446 9.679 19.697 1.00 94.88 238 TYR A N 1
ATOM 1948 C CA . TYR A 1 238 ? -4.707 9.637 18.975 1.00 94.88 238 TYR A CA 1
ATOM 1949 C C . TYR A 1 238 ? -5.122 11.047 18.595 1.00 94.88 238 TYR A C 1
ATOM 1951 O O . TYR A 1 238 ? -5.162 11.954 19.430 1.00 94.88 238 TYR A O 1
ATOM 1959 N N . TYR A 1 239 ? -5.436 11.236 17.316 1.00 95.44 239 TYR A N 1
ATOM 1960 C CA . TYR A 1 239 ? -5.907 12.528 16.832 1.00 95.44 239 TYR A CA 1
ATOM 1961 C C . TYR A 1 239 ? -7.265 12.890 17.439 1.00 95.44 239 TYR A C 1
ATOM 1963 O O . TYR A 1 239 ? -7.478 14.025 17.862 1.00 95.44 239 TYR A O 1
ATOM 1971 N N . LYS A 1 240 ? -8.157 11.898 17.532 1.00 95.75 240 LYS A N 1
ATOM 1972 C CA . LYS A 1 240 ? -9.512 12.048 18.062 1.00 95.75 240 LYS A CA 1
ATOM 1973 C C . LYS A 1 240 ? -9.590 11.816 19.566 1.00 95.75 240 LYS A C 1
ATOM 1975 O O . LYS A 1 240 ? -8.697 11.237 20.189 1.00 95.75 240 LYS A O 1
ATOM 1980 N N . LYS A 1 241 ? -10.686 12.298 20.152 1.00 94.19 241 LYS A N 1
ATOM 1981 C CA . LYS A 1 241 ? -11.036 12.078 21.559 1.00 94.19 241 LYS A CA 1
ATOM 1982 C C . LYS A 1 241 ? -11.500 10.640 21.797 1.00 94.19 241 LYS A C 1
ATOM 1984 O O . LYS A 1 241 ? -12.000 9.967 20.897 1.00 94.19 241 LYS A O 1
ATOM 1989 N N . ILE A 1 242 ? -11.388 10.211 23.051 1.00 93.75 242 ILE A N 1
ATOM 1990 C CA . ILE A 1 242 ? -11.685 8.846 23.508 1.00 93.75 242 ILE A CA 1
ATOM 1991 C C . ILE A 1 242 ? -13.071 8.338 23.068 1.00 93.75 242 ILE A C 1
ATOM 1993 O O . ILE A 1 242 ? -13.127 7.219 22.559 1.00 93.75 242 ILE A O 1
ATOM 1997 N N . PRO A 1 243 ? -14.177 9.110 23.165 1.00 94.62 243 PRO A N 1
ATOM 1998 C CA . PRO A 1 243 ? -15.490 8.609 22.751 1.00 94.62 243 PRO A CA 1
ATOM 1999 C C . PRO A 1 243 ? -15.548 8.198 21.275 1.00 94.62 243 PRO A C 1
ATOM 2001 O O . PRO A 1 243 ? -16.121 7.160 20.954 1.00 94.62 243 PRO A O 1
ATOM 2004 N N . SER A 1 244 ? -14.915 8.969 20.385 1.00 96.88 244 SER A N 1
ATOM 2005 C CA . SER A 1 244 ? -14.849 8.652 18.954 1.00 96.88 244 SER A CA 1
ATOM 2006 C C . SER A 1 244 ? -14.011 7.403 18.698 1.00 96.88 244 SER A C 1
ATOM 2008 O O . SER A 1 244 ? -14.427 6.532 17.941 1.00 96.88 244 SER A O 1
ATOM 2010 N N . VAL A 1 245 ? -12.863 7.290 19.375 1.00 96.81 245 VAL A N 1
ATOM 2011 C CA . VAL A 1 245 ? -11.986 6.112 19.301 1.00 96.81 245 VAL A CA 1
ATOM 2012 C C . VAL A 1 245 ? -12.736 4.846 19.723 1.00 96.81 245 VAL A C 1
ATOM 2014 O O . VAL A 1 245 ? -12.730 3.857 18.998 1.00 96.81 245 VAL A O 1
ATOM 2017 N N . ILE A 1 246 ? -13.422 4.878 20.869 1.00 96.06 246 ILE A N 1
ATOM 2018 C CA . ILE A 1 246 ? -14.210 3.741 21.365 1.00 96.06 246 ILE A CA 1
ATOM 2019 C C . ILE A 1 246 ? -15.371 3.416 20.421 1.00 96.06 246 ILE A C 1
ATOM 2021 O O . ILE A 1 246 ? -15.675 2.241 20.226 1.00 96.06 246 ILE A O 1
ATOM 2025 N N . GLY A 1 247 ? -16.011 4.434 19.838 1.00 97.62 247 GLY A N 1
ATOM 2026 C CA . GLY A 1 247 ? -17.064 4.251 18.840 1.00 97.62 247 GLY A CA 1
ATOM 2027 C C . GLY A 1 247 ? -16.587 3.417 17.652 1.00 97.62 247 GLY A C 1
ATOM 2028 O O . GLY A 1 247 ? -17.164 2.368 17.377 1.00 97.62 247 GLY A O 1
ATOM 2029 N N . GLU A 1 248 ? -15.480 3.818 17.023 1.00 98.44 248 GLU A N 1
ATOM 2030 C CA . GLU A 1 248 ? -14.917 3.073 15.890 1.00 98.44 248 GLU A CA 1
ATOM 2031 C C . GLU A 1 248 ? -14.448 1.665 16.290 1.00 98.44 248 GLU A C 1
ATOM 2033 O O . GLU A 1 248 ? -14.678 0.713 15.552 1.00 98.44 248 GLU A O 1
ATOM 2038 N N . LEU A 1 249 ? -13.854 1.489 17.475 1.00 98.00 249 LEU A N 1
ATOM 2039 C CA . LEU A 1 249 ? -13.454 0.160 17.958 1.00 98.00 249 LEU A CA 1
ATOM 2040 C C . LEU A 1 249 ? -14.638 -0.802 18.104 1.00 98.00 249 LEU A C 1
ATOM 2042 O O . LEU A 1 249 ? -14.512 -1.978 17.768 1.00 98.00 249 LEU A O 1
ATOM 2046 N N . LYS A 1 250 ? -15.786 -0.314 18.588 1.00 97.19 250 LYS A N 1
ATOM 2047 C CA . LYS A 1 250 ? -17.014 -1.115 18.691 1.00 97.19 250 LYS A CA 1
ATOM 2048 C C . LYS A 1 250 ? -17.581 -1.458 17.319 1.00 97.19 250 LYS A C 1
ATOM 2050 O O . LYS A 1 250 ? -18.032 -2.584 17.114 1.00 97.19 250 LYS A O 1
ATOM 2055 N N . ASP A 1 251 ? -17.540 -0.518 16.377 1.00 98.00 251 ASP A N 1
ATOM 2056 C CA . ASP A 1 251 ? -17.925 -0.793 14.993 1.00 98.00 251 ASP A CA 1
ATOM 2057 C C . ASP A 1 251 ? -17.031 -1.878 14.383 1.00 98.00 251 ASP A C 1
ATOM 2059 O O . ASP A 1 251 ? -17.544 -2.846 13.830 1.00 98.00 251 ASP A O 1
ATOM 2063 N N . ILE A 1 252 ? -15.711 -1.779 14.565 1.00 98.19 252 ILE A N 1
ATOM 2064 C CA . ILE A 1 252 ? -14.756 -2.797 14.108 1.00 98.19 252 ILE A CA 1
ATOM 2065 C C . ILE A 1 252 ? -15.066 -4.156 14.743 1.00 98.19 252 ILE A C 1
ATOM 2067 O O . ILE A 1 252 ? -15.197 -5.143 14.028 1.00 98.19 252 ILE A O 1
ATOM 2071 N N . GLN A 1 253 ? -15.248 -4.211 16.063 1.00 96.31 253 GLN A N 1
ATOM 2072 C CA . GLN A 1 253 ? -15.521 -5.458 16.782 1.00 96.31 253 GLN A CA 1
ATOM 2073 C C . GLN A 1 253 ? -16.804 -6.162 16.308 1.00 96.31 253 GLN A C 1
ATOM 2075 O O . GLN A 1 253 ? -16.876 -7.386 16.336 1.00 96.31 253 GLN A O 1
ATOM 2080 N N . THR A 1 254 ? -17.828 -5.400 15.916 1.00 95.62 254 THR A N 1
ATOM 2081 C CA . THR A 1 254 ? -19.165 -5.944 15.620 1.00 95.62 254 THR A CA 1
ATOM 2082 C C . THR A 1 254 ? -19.418 -6.214 14.143 1.00 95.62 254 THR A C 1
ATOM 2084 O O . THR A 1 254 ? -20.265 -7.047 13.826 1.00 95.62 254 THR A O 1
ATOM 2087 N N . LYS A 1 255 ? -18.735 -5.502 13.241 1.00 97.00 255 LYS A N 1
ATOM 2088 C CA . LYS A 1 255 ? -19.042 -5.507 11.801 1.00 97.00 255 LYS A CA 1
ATOM 2089 C C . LYS A 1 255 ? -17.931 -6.087 10.927 1.00 97.00 255 LYS A C 1
ATOM 2091 O O . LYS A 1 255 ? -18.204 -6.379 9.770 1.00 97.00 255 LYS A O 1
ATOM 2096 N N . ILE A 1 256 ? -16.707 -6.216 11.439 1.00 97.25 256 ILE A N 1
ATOM 2097 C CA . ILE A 1 256 ? -15.568 -6.765 10.690 1.00 97.25 256 ILE A CA 1
ATOM 2098 C C . ILE A 1 256 ? -15.398 -8.245 11.015 1.00 97.25 256 ILE A C 1
ATOM 2100 O O . ILE A 1 256 ? -15.586 -8.659 12.161 1.00 97.25 256 ILE A O 1
ATOM 2104 N N . ASN A 1 257 ? -14.991 -9.038 10.023 1.00 94.19 257 ASN A N 1
ATOM 2105 C CA . ASN A 1 257 ? -14.663 -10.443 10.231 1.00 94.19 257 ASN A CA 1
ATOM 2106 C C . ASN A 1 257 ? -13.319 -10.598 10.975 1.00 94.19 257 ASN A C 1
ATOM 2108 O O . ASN A 1 257 ? -12.218 -10.557 10.407 1.00 94.19 257 ASN A O 1
ATOM 2112 N N . LEU A 1 258 ? -13.412 -10.739 12.295 1.00 94.81 258 LEU A N 1
ATOM 2113 C CA . LEU A 1 258 ? -12.280 -10.879 13.206 1.00 94.81 258 LEU A CA 1
ATOM 2114 C C . LEU A 1 258 ? -12.228 -12.293 13.775 1.00 94.81 258 LEU A C 1
ATOM 2116 O O . LEU A 1 258 ? -13.260 -12.895 14.063 1.00 94.81 258 LEU A O 1
ATOM 2120 N N . ASN A 1 259 ? -11.019 -12.810 13.981 1.00 94.94 259 ASN A N 1
ATOM 2121 C CA . ASN A 1 259 ? -10.852 -14.059 14.717 1.00 94.94 259 ASN A CA 1
ATOM 2122 C C . ASN A 1 259 ? -10.960 -13.834 16.240 1.00 94.94 259 ASN A C 1
ATOM 2124 O O . ASN A 1 259 ? -10.842 -12.709 16.731 1.00 94.94 259 ASN A O 1
ATOM 2128 N N . ASP A 1 260 ? -11.131 -14.916 17.001 1.00 95.75 260 ASP A N 1
ATOM 2129 C CA . ASP A 1 260 ? -11.311 -14.860 18.459 1.00 95.75 260 ASP A CA 1
ATOM 2130 C C . ASP A 1 260 ? -10.170 -14.144 19.203 1.00 95.75 260 ASP A C 1
ATOM 2132 O O . ASP A 1 260 ? -10.392 -13.530 20.249 1.00 95.75 260 ASP A O 1
ATOM 2136 N N . GLU A 1 261 ? -8.936 -14.236 18.701 1.00 95.75 261 GLU A N 1
ATOM 2137 C CA . GLU A 1 261 ? -7.783 -13.552 19.291 1.00 95.75 261 GLU A CA 1
ATOM 2138 C C . GLU A 1 261 ? -7.866 -12.039 19.053 1.00 95.75 261 GLU A C 1
ATOM 2140 O O . GLU A 1 261 ? -7.716 -11.256 19.991 1.00 95.75 261 GLU A O 1
ATOM 2145 N N . GLU A 1 262 ? -8.173 -11.621 17.825 1.00 96.06 262 GLU A N 1
ATOM 2146 C CA . GLU A 1 262 ? -8.363 -10.219 17.453 1.00 96.06 262 GLU A CA 1
ATOM 2147 C C . GLU A 1 262 ? -9.507 -9.580 18.250 1.00 96.06 262 GLU A C 1
ATOM 2149 O O . GLU A 1 262 ? -9.345 -8.469 18.761 1.00 96.06 262 GLU A O 1
ATOM 2154 N N . VAL A 1 263 ? -10.622 -10.297 18.433 1.00 96.62 263 VAL A N 1
ATOM 2155 C CA . VAL A 1 263 ? -11.750 -9.849 19.264 1.00 96.62 263 VAL A CA 1
ATOM 2156 C C . VAL A 1 263 ? -11.302 -9.618 20.709 1.00 96.62 263 VAL A C 1
ATOM 2158 O O . VAL A 1 263 ? -11.517 -8.532 21.246 1.00 96.62 263 VAL A O 1
ATOM 2161 N N . LYS A 1 264 ? -10.600 -10.577 21.328 1.00 95.94 264 LYS A N 1
ATOM 2162 C CA . LYS A 1 264 ? -10.092 -10.435 22.708 1.00 95.94 264 LYS A CA 1
ATOM 2163 C C . LYS A 1 264 ? -9.111 -9.272 22.861 1.00 95.94 264 LYS A C 1
ATOM 2165 O O . LYS A 1 264 ? -9.122 -8.571 23.879 1.00 95.94 264 LYS A O 1
ATOM 2170 N N . LEU A 1 265 ? -8.249 -9.057 21.867 1.00 95.31 265 LEU A N 1
ATOM 2171 C CA . LEU A 1 265 ? -7.302 -7.941 21.855 1.00 95.31 265 LEU A CA 1
ATOM 2172 C C . LEU A 1 265 ? -8.032 -6.591 21.773 1.00 95.31 265 LEU A C 1
ATOM 2174 O O . LEU A 1 265 ? -7.686 -5.668 22.514 1.00 95.31 265 LEU A O 1
ATOM 2178 N N . LEU A 1 266 ? -9.071 -6.488 20.938 1.00 96.12 266 LEU A N 1
ATOM 2179 C CA . LEU A 1 266 ? -9.932 -5.304 20.843 1.00 96.12 266 LEU A CA 1
ATOM 2180 C C . LEU A 1 266 ? -10.708 -5.050 22.140 1.00 96.12 266 LEU A C 1
ATOM 2182 O O . LEU A 1 266 ? -10.710 -3.921 22.624 1.00 96.12 266 LEU A O 1
ATOM 2186 N N . GLU A 1 267 ? -11.293 -6.078 22.755 1.00 95.31 267 GLU A N 1
ATOM 2187 C CA . GLU A 1 267 ? -11.978 -5.963 24.053 1.00 95.31 267 GLU A CA 1
ATOM 2188 C C . GLU A 1 267 ? -11.040 -5.451 25.142 1.00 95.31 267 GLU A C 1
ATOM 2190 O O . GLU A 1 267 ? -11.361 -4.509 25.869 1.00 95.31 267 GLU A O 1
ATOM 2195 N N . THR A 1 268 ? -9.839 -6.028 25.217 1.00 94.00 268 THR A N 1
ATOM 2196 C CA . THR A 1 268 ? -8.799 -5.590 26.151 1.00 94.00 268 THR A CA 1
ATOM 2197 C C . THR A 1 268 ? -8.446 -4.124 25.911 1.00 94.00 268 THR A C 1
ATOM 2199 O O . THR A 1 268 ? -8.318 -3.350 26.862 1.00 94.00 268 THR A O 1
ATOM 2202 N N . ARG A 1 269 ? -8.337 -3.712 24.642 1.00 93.44 269 ARG A N 1
ATOM 2203 C CA . ARG A 1 269 ? -8.031 -2.331 24.263 1.00 93.44 269 ARG A CA 1
ATOM 2204 C C . ARG A 1 269 ? -9.150 -1.358 24.640 1.00 93.44 269 ARG A C 1
ATOM 2206 O O . ARG A 1 269 ? -8.864 -0.303 25.202 1.00 93.44 269 ARG A O 1
ATOM 2213 N N . ILE A 1 270 ? -10.408 -1.718 24.388 1.00 93.88 270 ILE A N 1
ATOM 2214 C CA . ILE A 1 270 ? -11.588 -0.924 24.761 1.00 93.88 270 ILE A CA 1
ATOM 2215 C C . ILE A 1 270 ? -11.669 -0.775 26.285 1.00 93.88 270 ILE A C 1
ATOM 2217 O O . ILE A 1 270 ? -11.843 0.335 26.789 1.00 93.88 270 ILE A O 1
ATOM 2221 N N . ASN A 1 271 ? -11.491 -1.869 27.031 1.00 91.69 271 ASN A N 1
ATOM 2222 C CA . ASN A 1 271 ? -11.499 -1.851 28.495 1.00 91.69 271 ASN A CA 1
ATOM 2223 C C . ASN A 1 271 ? -10.369 -0.984 29.055 1.00 91.69 271 ASN A C 1
ATOM 2225 O O . ASN A 1 271 ? -10.596 -0.208 29.982 1.00 91.69 271 ASN A O 1
ATOM 2229 N N . TYR A 1 272 ? -9.179 -1.053 28.452 1.00 89.56 272 TYR A N 1
ATOM 2230 C CA . TYR A 1 272 ? -8.061 -0.186 28.812 1.00 89.56 272 TYR A CA 1
ATOM 2231 C C . TYR A 1 272 ? -8.432 1.302 28.679 1.00 89.56 272 TYR A C 1
ATOM 2233 O O . TYR A 1 272 ? -8.200 2.075 29.605 1.00 89.56 272 TYR A O 1
ATOM 2241 N N . PHE A 1 273 ? -9.093 1.701 27.587 1.00 90.81 273 PHE A N 1
ATOM 2242 C CA . PHE A 1 273 ? -9.533 3.089 27.392 1.00 90.81 273 PHE A CA 1
ATOM 2243 C C . PHE A 1 273 ? -10.676 3.524 28.310 1.00 90.81 273 PHE A C 1
ATOM 2245 O O . PHE A 1 273 ? -10.757 4.702 28.643 1.00 90.81 273 PHE A O 1
ATOM 2252 N N . ASN A 1 274 ? -11.540 2.606 28.744 1.00 85.88 274 ASN A N 1
ATOM 2253 C CA . ASN A 1 274 ? -12.613 2.922 29.690 1.00 85.88 274 ASN A CA 1
ATOM 2254 C C . ASN A 1 274 ? -12.114 3.099 31.133 1.00 85.88 274 ASN A C 1
ATOM 2256 O O . ASN A 1 274 ? -12.735 3.833 31.899 1.00 85.88 274 ASN A O 1
ATOM 2260 N N . HIS A 1 275 ? -11.024 2.424 31.515 1.00 79.50 275 HIS A N 1
ATOM 2261 C CA . HIS A 1 275 ? -10.551 2.386 32.903 1.00 79.50 275 HIS A CA 1
ATOM 2262 C C . HIS A 1 275 ? -9.311 3.247 33.183 1.00 79.50 275 HIS A C 1
ATOM 2264 O O . HIS A 1 275 ? -9.143 3.687 34.318 1.00 79.50 275 HIS A O 1
ATOM 2270 N N . ASP A 1 276 ? -8.463 3.516 32.186 1.00 67.81 276 ASP A N 1
ATOM 2271 C CA . ASP A 1 276 ? -7.189 4.229 32.359 1.00 67.81 276 ASP A CA 1
ATOM 2272 C C . ASP A 1 276 ? -7.136 5.514 31.510 1.00 67.81 276 ASP A C 1
ATOM 2274 O O . ASP A 1 276 ? -6.356 5.654 30.567 1.00 67.81 276 ASP A O 1
ATOM 2278 N N . LEU A 1 277 ? -8.011 6.470 31.847 1.00 62.91 277 LEU A N 1
ATOM 2279 C CA . LEU A 1 277 ? -8.134 7.772 31.167 1.00 62.91 277 LEU A CA 1
ATOM 2280 C C . LEU A 1 277 ? -6.984 8.746 31.487 1.00 62.91 277 LEU A C 1
ATOM 2282 O O . LEU A 1 277 ? -6.898 9.812 30.879 1.00 62.91 277 LEU A O 1
ATOM 2286 N N . THR A 1 278 ? -6.137 8.421 32.467 1.00 55.06 278 THR A N 1
ATOM 2287 C CA . THR A 1 278 ? -5.137 9.340 33.037 1.00 55.06 278 THR A CA 1
ATOM 2288 C C . THR A 1 278 ? -3.697 8.868 32.866 1.00 55.06 278 THR A C 1
ATOM 2290 O O . THR A 1 278 ? -2.780 9.577 33.286 1.00 55.06 278 THR A O 1
ATOM 2293 N N . SER A 1 279 ? -3.459 7.715 32.228 1.00 62.19 279 SER A N 1
ATOM 2294 C CA . SER A 1 279 ? -2.103 7.259 31.926 1.00 62.19 279 SER A CA 1
ATOM 2295 C C . SER A 1 279 ? -1.360 8.299 31.082 1.00 62.19 279 SER A C 1
ATOM 2297 O O . SER A 1 279 ? -1.712 8.517 29.921 1.00 62.19 279 SER A O 1
ATOM 2299 N N . PRO A 1 280 ? -0.259 8.891 31.587 1.00 62.56 280 PRO A N 1
ATOM 2300 C CA . PRO A 1 280 ? 0.506 9.902 30.853 1.00 62.56 280 PRO A CA 1
ATOM 2301 C C . PRO A 1 280 ? 1.191 9.339 29.593 1.00 62.56 280 PRO A C 1
ATOM 2303 O O . PRO A 1 280 ? 1.863 10.069 28.866 1.00 62.56 280 PRO A O 1
ATOM 2306 N N . LYS A 1 281 ? 1.056 8.028 29.336 1.00 80.44 281 LYS A N 1
ATOM 2307 C CA . LYS A 1 281 ? 1.647 7.321 28.198 1.00 80.44 281 LYS A CA 1
ATOM 2308 C C . LYS A 1 281 ? 0.757 7.310 26.955 1.00 80.44 281 LYS A C 1
ATOM 2310 O O . LYS A 1 281 ? 1.287 6.994 25.889 1.00 80.44 281 LYS A O 1
ATOM 2315 N N . ILE A 1 282 ? -0.539 7.618 27.076 1.00 86.31 282 ILE A N 1
ATOM 2316 C CA . ILE A 1 282 ? -1.456 7.725 25.934 1.00 86.31 282 ILE A CA 1
ATOM 2317 C C . ILE A 1 282 ? -2.091 9.111 25.913 1.00 86.31 282 ILE A C 1
ATOM 2319 O O . ILE A 1 282 ? -2.548 9.613 26.932 1.00 86.31 282 ILE A O 1
ATOM 2323 N N . GLN A 1 283 ? -2.109 9.730 24.738 1.00 88.94 283 GLN A N 1
ATOM 2324 C CA . GLN A 1 283 ? -2.678 11.053 24.526 1.00 88.94 283 GLN A CA 1
ATOM 2325 C C . GLN A 1 283 ? -3.781 10.982 23.475 1.00 88.94 283 GLN A C 1
ATOM 2327 O O . GLN A 1 283 ? -3.632 10.311 22.453 1.00 88.94 283 GLN A O 1
ATOM 2332 N N . PHE A 1 284 ? -4.868 11.703 23.728 1.00 91.25 284 PHE A N 1
ATOM 2333 C CA . PHE A 1 284 ? -6.043 11.789 22.865 1.00 91.25 284 PHE A CA 1
ATOM 2334 C C . PHE A 1 284 ? -6.362 13.248 22.549 1.00 91.25 284 PHE A C 1
ATOM 2336 O O . PHE A 1 284 ? -5.913 14.148 23.255 1.00 91.25 284 PHE A O 1
ATOM 2343 N N . GLY A 1 285 ? -7.181 13.476 21.519 1.00 89.88 285 GLY A N 1
ATOM 2344 C CA . GLY A 1 285 ? -7.673 14.816 21.186 1.00 89.88 285 GLY A CA 1
ATOM 2345 C C . GLY A 1 285 ? -6.584 15.762 20.684 1.00 89.88 285 GLY A C 1
ATOM 2346 O O . GLY A 1 285 ? -6.695 16.974 20.848 1.00 89.88 285 GLY A O 1
ATOM 2347 N N . LEU A 1 286 ? -5.529 15.225 20.061 1.00 89.38 286 LEU A N 1
ATOM 2348 C CA . LEU A 1 286 ? -4.430 16.038 19.532 1.00 89.38 286 LEU A CA 1
ATOM 2349 C C . LEU A 1 286 ? -4.871 16.987 18.400 1.00 89.38 286 LEU A C 1
ATOM 2351 O O . LEU A 1 286 ? -4.120 17.886 18.033 1.00 89.38 286 LEU A O 1
ATOM 2355 N N . GLU A 1 287 ? -6.089 16.827 17.875 1.00 88.44 287 GLU A N 1
ATOM 2356 C CA . GLU A 1 287 ? -6.724 17.784 16.964 1.00 88.44 287 GLU A CA 1
ATOM 2357 C C . GLU A 1 287 ? -6.808 19.211 17.530 1.00 88.44 287 GLU A C 1
ATOM 2359 O O . GLU A 1 287 ? -6.641 20.170 16.780 1.00 88.44 287 GLU A O 1
ATOM 2364 N N . GLU A 1 288 ? -6.979 19.373 18.845 1.00 83.75 288 GLU A N 1
ATOM 2365 C CA . GLU A 1 288 ? -7.055 20.697 19.482 1.00 83.75 288 GLU A CA 1
ATOM 2366 C C . GLU A 1 288 ? -5.698 21.418 19.484 1.00 83.75 288 GLU A C 1
ATOM 2368 O O . GLU A 1 288 ? -5.631 22.637 19.323 1.00 83.75 288 GLU A O 1
ATOM 2373 N N . LEU A 1 289 ? -4.602 20.663 19.610 1.00 75.94 289 LEU A N 1
ATOM 2374 C CA . LEU A 1 289 ? -3.241 21.203 19.544 1.00 75.94 289 LEU A CA 1
ATOM 2375 C C . LEU A 1 289 ? -2.882 21.656 18.125 1.00 75.94 289 LEU A C 1
ATOM 2377 O O . LEU A 1 289 ? -2.193 22.659 17.955 1.00 75.94 289 LEU A O 1
ATOM 2381 N N . ASP A 1 290 ? -3.364 20.932 17.116 1.00 70.62 290 ASP A N 1
ATOM 2382 C CA . ASP A 1 290 ? -3.102 21.227 15.705 1.00 70.62 290 ASP A CA 1
ATOM 2383 C C . ASP A 1 290 ? -3.778 22.545 15.279 1.00 70.62 290 ASP A C 1
ATOM 2385 O O . ASP A 1 290 ? -3.159 23.393 14.635 1.00 70.62 290 ASP A O 1
ATOM 2389 N N . VAL A 1 291 ? -5.016 22.786 15.736 1.00 71.12 291 VAL A N 1
ATOM 2390 C CA . VAL A 1 291 ? -5.724 24.060 15.509 1.00 71.12 291 VAL A CA 1
ATOM 2391 C C . VAL A 1 291 ? -4.940 25.234 16.100 1.00 71.12 291 VAL A C 1
ATOM 2393 O O . VAL A 1 291 ? -4.708 26.227 15.412 1.00 71.12 291 VAL A O 1
ATOM 2396 N N . LEU A 1 292 ? -4.454 25.103 17.338 1.00 64.56 292 LEU A N 1
ATOM 2397 C CA . LEU A 1 292 ? -3.689 26.163 18.002 1.00 64.56 292 LEU A CA 1
ATOM 2398 C C . LEU A 1 292 ? -2.373 26.486 17.283 1.00 64.56 292 LEU A C 1
ATOM 2400 O O . LEU A 1 292 ? -1.997 27.655 17.200 1.00 64.56 292 LEU A O 1
ATOM 2404 N N . LEU A 1 293 ? -1.691 25.477 16.740 1.00 62.91 293 LEU A N 1
ATOM 2405 C CA . LEU A 1 293 ? -0.429 25.658 16.019 1.00 62.91 293 LEU A CA 1
ATOM 2406 C C . LEU A 1 293 ? -0.622 26.192 14.596 1.00 62.91 293 LEU A C 1
ATOM 2408 O O . LEU A 1 293 ? 0.229 26.936 14.128 1.00 62.91 293 LEU A O 1
ATOM 2412 N N . SER A 1 294 ? -1.735 25.864 13.936 1.00 60.84 294 SER A N 1
ATOM 2413 C CA . SER A 1 294 ? -2.075 26.390 12.602 1.00 60.84 294 SER A CA 1
ATOM 2414 C C . SER A 1 294 ? -2.608 27.831 12.605 1.00 60.84 294 SER A C 1
ATOM 2416 O O . SER A 1 294 ? -2.675 28.465 11.557 1.00 60.84 294 SER A O 1
ATOM 2418 N N . SER A 1 295 ? -2.995 28.345 13.778 1.00 57.72 295 SER A N 1
ATOM 2419 C CA . SER A 1 295 ? -3.510 29.711 13.966 1.00 57.72 295 SER A CA 1
ATOM 2420 C C . SER A 1 295 ? -2.432 30.758 14.296 1.00 57.72 295 SER A C 1
ATOM 2422 O O . SER A 1 295 ? -2.765 31.915 14.557 1.00 57.72 295 SER A O 1
ATOM 2424 N N . ARG A 1 296 ? -1.156 30.355 14.307 1.00 48.34 296 ARG A N 1
ATOM 2425 C CA . ARG A 1 296 ? 0.024 31.210 14.507 1.00 48.34 296 ARG A CA 1
ATOM 2426 C C . ARG A 1 296 ? 0.840 31.303 13.229 1.00 48.34 296 ARG A C 1
ATOM 2428 O O . ARG A 1 296 ? 1.411 32.391 13.012 1.00 48.34 296 ARG A O 1
#

Secondary structure (DSSP, 8-state):
-HHHHHHHHHHHHHHHHHHHHHHHHHHHHHHHHHHHHHHHT---PPPHHHHHTHHHHHHH--HHHHHHHHHHHHHHHH--BHHHHHHHHHHHHHHHHHHHHHHHHHHHHHHHTT--GGGGHHHHHHSTTEEEEEETTTTEEEEEE-HHHHHHHHTTSBSSHHHHHHHHHHHHB-TTT--BTTEEEETTTEEEE-TTSSHHHHHHHHHHHHHHT-STTHHHHHHHHHHHHHHHHH--BBSS-HHHHHHHHHHHHHHS---HHHHHHHHHHHHHHHH-TT-TT-B--THHHHHHHHT-

pLDDT: mean 82.66, std 18.54, range [31.03, 98.56]